Protein AF-0000000068499269 (afdb_homodimer)

Structure (mmCIF, N/CA/C/O backbone):
data_AF-0000000068499269-model_v1
#
loop_
_entity.id
_entity.type
_entity.pdbx_description
1 polymer 'Cupin type-2 domain-containing protein'
#
loop_
_atom_site.group_PDB
_atom_site.id
_atom_site.type_symbol
_atom_site.label_atom_id
_atom_site.label_alt_id
_atom_site.label_comp_id
_atom_site.label_asym_id
_atom_site.label_entity_id
_atom_site.label_seq_id
_atom_site.pdbx_PDB_ins_code
_atom_site.Cartn_x
_atom_site.Cartn_y
_atom_site.Cartn_z
_atom_site.occupancy
_atom_site.B_iso_or_equiv
_atom_site.auth_seq_id
_atom_site.auth_comp_id
_atom_site.auth_asym_id
_atom_site.auth_atom_id
_atom_site.pdbx_PDB_model_num
ATOM 1 N N . MET A 1 1 ? -7.273 -16.406 11.312 1 45.03 1 MET A N 1
ATOM 2 C CA . MET A 1 1 ? -6.785 -15.32 10.461 1 45.03 1 MET A CA 1
ATOM 3 C C . MET A 1 1 ? -5.27 -15.398 10.297 1 45.03 1 MET A C 1
ATOM 5 O O . MET A 1 1 ? -4.559 -15.734 11.242 1 45.03 1 MET A O 1
ATOM 9 N N . HIS A 1 2 ? -4.844 -15.688 9 1 60.59 2 HIS A N 1
ATOM 10 C CA . HIS A 1 2 ? -3.402 -15.82 8.836 1 60.59 2 HIS A CA 1
ATOM 11 C C . HIS A 1 2 ? -2.678 -14.555 9.289 1 60.59 2 HIS A C 1
ATOM 13 O O . HIS A 1 2 ? -3.113 -13.445 8.992 1 60.59 2 HIS A O 1
ATOM 19 N N . GLU A 1 3 ? -1.763 -14.711 10.164 1 79.31 3 GLU A N 1
ATOM 20 C CA . GLU A 1 3 ? -1.049 -13.602 10.781 1 79.31 3 GLU A CA 1
ATOM 21 C C . GLU A 1 3 ? -0.567 -12.602 9.727 1 79.31 3 GLU A C 1
ATOM 23 O O . GLU A 1 3 ? -0.362 -11.43 10.031 1 79.31 3 GLU A O 1
ATOM 28 N N . ASN A 1 4 ? -0.628 -13.062 8.469 1 95.69 4 ASN A N 1
ATOM 29 C CA . ASN A 1 4 ? -0.065 -12.219 7.43 1 95.69 4 ASN A CA 1
ATOM 30 C C . ASN A 1 4 ? -1.156 -11.5 6.637 1 95.69 4 ASN A C 1
ATOM 32 O O . ASN A 1 4 ? -0.871 -10.828 5.648 1 95.69 4 ASN A O 1
ATOM 36 N N . LYS A 1 5 ? -2.438 -11.609 7.082 1 97.81 5 LYS A N 1
ATOM 37 C CA . LYS A 1 5 ? -3.529 -10.938 6.379 1 97.81 5 LYS A CA 1
ATOM 38 C C . LYS A 1 5 ? -4.406 -10.148 7.348 1 97.81 5 LYS A C 1
ATOM 40 O O . LYS A 1 5 ? -4.781 -10.656 8.406 1 97.81 5 LYS A O 1
ATOM 45 N N . LYS A 1 6 ? -4.758 -8.984 6.996 1 98.06 6 LYS A N 1
ATOM 46 C CA . LYS A 1 6 ? -5.715 -8.148 7.715 1 98.06 6 LYS A CA 1
ATOM 47 C C . LYS A 1 6 ? -6.68 -7.461 6.746 1 98.06 6 LYS A C 1
ATOM 49 O O . LYS A 1 6 ? -6.293 -7.098 5.637 1 98.06 6 LYS A O 1
ATOM 54 N N . ASN A 1 7 ? -7.914 -7.348 7.145 1 98.5 7 ASN A N 1
ATOM 55 C CA . ASN A 1 7 ? -8.844 -6.492 6.41 1 98.5 7 ASN A CA 1
ATOM 56 C C . ASN A 1 7 ? -9 -5.133 7.082 1 98.5 7 ASN A C 1
ATOM 58 O O . ASN A 1 7 ? -9.352 -5.051 8.258 1 98.5 7 ASN A O 1
ATOM 62 N N . LEU A 1 8 ? -8.812 -4.094 6.332 1 98.75 8 LEU A N 1
ATOM 63 C CA . LEU A 1 8 ? -8.742 -2.754 6.906 1 98.75 8 LEU A CA 1
ATOM 64 C C . LEU A 1 8 ? -10.094 -2.053 6.816 1 98.75 8 LEU A C 1
ATOM 66 O O . LEU A 1 8 ? -10.25 -0.926 7.293 1 98.75 8 LEU A O 1
ATOM 70 N N . LEU A 1 9 ? -11.078 -2.752 6.27 1 98.56 9 LEU A N 1
ATOM 71 C CA . LEU A 1 9 ? -12.344 -2.07 6.02 1 98.56 9 LEU A CA 1
ATOM 72 C C . LEU A 1 9 ? -13.492 -2.789 6.711 1 98.56 9 LEU A C 1
ATOM 74 O O . LEU A 1 9 ? -14.633 -2.312 6.691 1 98.56 9 LEU A O 1
ATOM 78 N N . ASP A 1 10 ? -13.195 -3.877 7.355 1 97.62 10 ASP A N 1
ATOM 79 C CA . ASP A 1 10 ? -14.305 -4.656 7.887 1 97.62 10 ASP A CA 1
ATOM 80 C C . ASP A 1 10 ? -14.516 -4.375 9.375 1 97.62 10 ASP A C 1
ATOM 82 O O . ASP A 1 10 ? -15.305 -5.055 10.031 1 97.62 10 ASP A O 1
ATOM 86 N N . GLY A 1 11 ? -13.766 -3.512 9.867 1 97.44 11 GLY A N 1
ATOM 87 C CA . GLY A 1 11 ? -13.953 -3.062 11.242 1 97.44 11 GLY A CA 1
ATOM 88 C C . GLY A 1 11 ? -13.141 -3.855 12.242 1 97.44 11 GLY A C 1
ATOM 89 O O . GLY A 1 11 ? -13.078 -3.498 13.422 1 97.44 11 GLY A O 1
ATOM 90 N N . SER A 1 12 ? -12.461 -4.91 11.805 1 96.25 12 SER A N 1
ATOM 91 C CA . SER A 1 12 ? -11.82 -5.836 12.734 1 96.25 12 SER A CA 1
ATOM 92 C C . SER A 1 12 ? -10.656 -5.176 13.469 1 96.25 12 SER A C 1
ATOM 94 O O . SER A 1 12 ? -10.336 -5.551 14.594 1 96.25 12 SER A O 1
ATOM 96 N N . ILE A 1 13 ? -10.039 -4.113 12.82 1 95.81 13 ILE A N 1
ATOM 97 C CA . ILE A 1 13 ? -8.914 -3.496 13.516 1 95.81 13 ILE A CA 1
ATOM 98 C C . ILE A 1 13 ? -9.117 -1.984 13.578 1 95.81 13 ILE A C 1
ATOM 100 O O . ILE A 1 13 ? -8.18 -1.239 13.883 1 95.81 13 ILE A O 1
ATOM 104 N N . ALA A 1 14 ? -10.312 -1.535 13.211 1 96.94 14 ALA A N 1
ATOM 105 C CA . ALA A 1 14 ? -10.602 -0.105 13.148 1 96.94 14 ALA A CA 1
ATOM 106 C C . ALA A 1 14 ? -10.547 0.529 14.539 1 96.94 14 ALA A C 1
ATOM 108 O O . ALA A 1 14 ? -11.18 0.046 15.477 1 96.94 14 ALA A O 1
ATOM 109 N N . GLN A 1 15 ? -9.781 1.52 14.648 1 97.19 15 GLN A N 1
ATOM 110 C CA . GLN A 1 15 ? -9.719 2.336 15.852 1 97.19 15 GLN A CA 1
ATOM 111 C C . GLN A 1 15 ? -9.891 3.816 15.531 1 97.19 15 GLN A C 1
ATOM 113 O O . GLN A 1 15 ? -8.961 4.453 15.016 1 97.19 15 GLN A O 1
ATOM 118 N N . TYR A 1 16 ? -11.031 4.355 15.789 1 97.19 16 TYR A N 1
ATOM 119 C CA . TYR A 1 16 ? -11.305 5.781 15.664 1 97.19 16 TYR A CA 1
ATOM 120 C C . TYR A 1 16 ? -11.148 6.484 17.016 1 97.19 16 TYR A C 1
ATOM 122 O O . TYR A 1 16 ? -11.344 5.875 18.062 1 97.19 16 TYR A O 1
ATOM 130 N N . ASN A 1 17 ? -10.703 7.691 16.953 1 97.5 17 ASN A N 1
ATOM 131 C CA . ASN A 1 17 ? -10.578 8.547 18.125 1 97.5 17 ASN A CA 1
ATOM 132 C C . ASN A 1 17 ? -11.117 9.953 17.844 1 97.5 17 ASN A C 1
ATOM 134 O O . ASN A 1 17 ? -10.922 10.5 16.766 1 97.5 17 ASN A O 1
ATOM 138 N N . ASP A 1 18 ? -11.758 10.602 18.844 1 96 18 ASP A N 1
ATOM 139 C CA . ASP A 1 18 ? -12.445 11.867 18.641 1 96 18 ASP A CA 1
ATOM 140 C C . ASP A 1 18 ? -11.461 13.023 18.531 1 96 18 ASP A C 1
ATOM 142 O O . ASP A 1 18 ? -11.742 14.039 17.875 1 96 18 ASP A O 1
ATOM 146 N N . THR A 1 19 ? -10.273 12.867 19.078 1 95.19 19 THR A N 1
ATOM 147 C CA . THR A 1 19 ? -9.422 14.039 19.219 1 95.19 19 THR A CA 1
ATOM 148 C C . THR A 1 19 ? -8.227 13.961 18.281 1 95.19 19 THR A C 1
ATOM 150 O O . THR A 1 19 ? -7.59 14.977 17.984 1 95.19 19 THR A O 1
ATOM 153 N N . ALA A 1 20 ? -7.871 12.773 17.828 1 95.88 20 ALA A N 1
ATOM 154 C CA . ALA A 1 20 ? -6.715 12.625 16.953 1 95.88 20 ALA A CA 1
ATOM 155 C C . ALA A 1 20 ? -6.875 11.414 16.031 1 95.88 20 ALA A C 1
ATOM 157 O O . ALA A 1 20 ? -7.773 10.594 16.234 1 95.88 20 ALA A O 1
ATOM 158 N N . VAL A 1 21 ? -6.078 11.336 15 1 98 21 VAL A N 1
ATOM 159 C CA . VAL A 1 21 ? -6.027 10.164 14.133 1 98 21 VAL A CA 1
ATOM 160 C C . VAL A 1 21 ? -4.992 9.172 14.656 1 98 21 VAL A C 1
ATOM 162 O O . VAL A 1 21 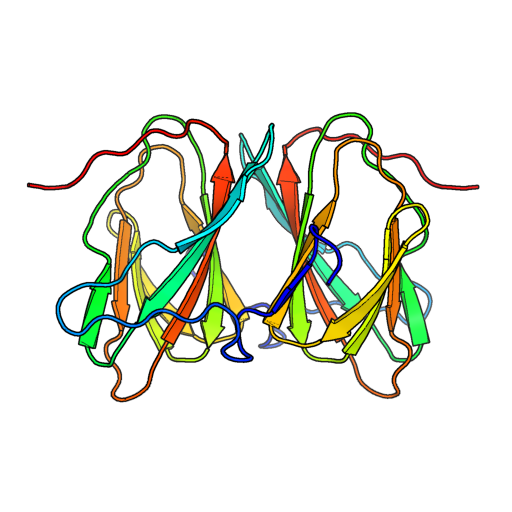? -3.787 9.391 14.508 1 98 21 VAL A O 1
ATOM 165 N N . PRO A 1 22 ? -5.461 8.109 15.172 1 97.06 22 PRO A N 1
ATOM 166 C CA . PRO A 1 22 ? -4.473 7.18 15.734 1 97.06 22 PRO A CA 1
ATOM 167 C C . PRO A 1 22 ? -3.643 6.484 14.664 1 97.06 22 PRO A C 1
ATOM 169 O O . PRO A 1 22 ? -4.152 6.176 13.578 1 97.06 22 PRO A O 1
ATOM 172 N N . LYS A 1 23 ? -2.441 6.305 15.008 1 96.62 23 LYS A N 1
ATOM 173 C CA . LYS A 1 23 ? -1.57 5.441 14.219 1 96.62 23 LYS A CA 1
ATOM 174 C C . LYS A 1 23 ? -1.729 3.98 14.625 1 96.62 23 LYS A C 1
ATOM 176 O O . LYS A 1 23 ? -1.405 3.605 15.758 1 96.62 23 LYS A O 1
ATOM 181 N N . ILE A 1 24 ? -2.234 3.113 13.773 1 98.25 24 ILE A N 1
ATOM 182 C CA . ILE A 1 24 ? -2.494 1.72 14.125 1 98.25 24 ILE A CA 1
ATOM 183 C C . ILE A 1 24 ? -1.554 0.809 13.336 1 98.25 24 ILE A C 1
ATOM 185 O O . ILE A 1 24 ? -1.636 0.731 12.109 1 98.25 24 ILE A O 1
ATOM 189 N N . PRO A 1 25 ? -0.654 0.095 13.992 1 97.88 25 PRO A N 1
ATOM 190 C CA . PRO A 1 25 ? 0.237 -0.817 13.273 1 97.88 25 PRO A CA 1
ATOM 191 C C . PRO A 1 25 ? -0.516 -1.951 12.578 1 97.88 25 PRO A C 1
ATOM 193 O O . PRO A 1 25 ? -1.463 -2.504 13.148 1 97.88 25 PRO A O 1
ATOM 196 N N . VAL A 1 26 ? -0.178 -2.293 11.344 1 98.44 26 VAL A N 1
ATOM 197 C CA . VAL A 1 26 ? -0.756 -3.416 10.617 1 98.44 26 VAL A CA 1
ATOM 198 C C . VAL A 1 26 ? 0.26 -4.555 10.531 1 98.44 26 VAL A C 1
ATOM 200 O O . VAL A 1 26 ? -0.007 -5.668 10.984 1 98.44 26 VAL A O 1
ATOM 203 N N . PHE A 1 27 ? 1.422 -4.262 9.906 1 98.25 27 PHE A N 1
ATOM 204 C CA . PHE A 1 27 ? 2.523 -5.211 9.797 1 98.25 27 PHE A CA 1
ATOM 205 C C . PHE A 1 27 ? 3.84 -4.562 10.211 1 98.25 27 PHE A C 1
ATOM 207 O O . PHE A 1 27 ? 4.066 -3.383 9.938 1 98.25 27 PHE A O 1
ATOM 214 N N . ALA A 1 28 ? 4.668 -5.305 10.859 1 97.12 28 ALA A N 1
ATOM 215 C CA . ALA A 1 28 ? 6.031 -4.922 11.211 1 97.12 28 ALA A CA 1
ATOM 216 C C . ALA A 1 28 ? 7.047 -5.898 10.617 1 97.12 28 ALA A C 1
ATOM 218 O O . ALA A 1 28 ? 7.305 -6.957 11.195 1 97.12 28 ALA A O 1
ATOM 219 N N . GLY A 1 29 ? 7.574 -5.523 9.445 1 97.81 29 GLY A N 1
ATOM 220 C CA . GLY A 1 29 ? 8.539 -6.395 8.797 1 97.81 29 GLY A CA 1
ATOM 221 C C . GLY A 1 29 ? 9.977 -6.008 9.086 1 97.81 29 GLY A C 1
ATOM 222 O O . GLY A 1 29 ? 10.242 -5.191 9.969 1 97.81 29 GLY A O 1
ATOM 223 N N . ASN A 1 30 ? 10.883 -6.645 8.375 1 97.94 30 ASN A N 1
ATOM 224 C CA . ASN A 1 30 ? 12.305 -6.375 8.516 1 97.94 30 ASN A CA 1
ATOM 225 C C . ASN A 1 30 ? 12.789 -5.367 7.48 1 97.94 30 ASN A C 1
ATOM 227 O O . ASN A 1 30 ? 13.875 -4.793 7.625 1 97.94 30 ASN A O 1
ATOM 231 N N . ASP A 1 31 ? 12.016 -5.195 6.387 1 98.56 31 ASP A N 1
ATOM 232 C CA . ASP A 1 31 ? 12.336 -4.238 5.336 1 98.56 31 ASP A CA 1
ATOM 233 C C . ASP A 1 31 ? 11.344 -3.082 5.316 1 98.56 31 ASP A C 1
ATOM 235 O O . ASP A 1 31 ? 11.727 -1.924 5.152 1 98.56 31 ASP A O 1
ATOM 239 N N . ILE A 1 32 ? 10.078 -3.447 5.449 1 98.75 32 ILE A N 1
ATOM 240 C CA . ILE A 1 32 ? 8.992 -2.482 5.348 1 98.75 32 ILE A CA 1
ATOM 241 C C . ILE A 1 32 ? 7.98 -2.725 6.469 1 98.75 32 ILE A C 1
ATOM 243 O O . ILE A 1 32 ? 7.91 -3.824 7.02 1 98.75 32 ILE A O 1
ATOM 247 N N . THR A 1 33 ? 7.297 -1.71 6.871 1 98.5 33 THR A N 1
ATOM 248 C CA . THR A 1 33 ? 6.23 -1.726 7.863 1 98.5 33 THR A CA 1
ATOM 249 C C . THR A 1 33 ? 4.996 -0.996 7.344 1 98.5 33 THR A C 1
ATOM 251 O O . THR A 1 33 ? 5.062 -0.293 6.332 1 98.5 33 THR A O 1
ATOM 254 N N . SER A 1 34 ? 3.832 -1.3 7.953 1 98.69 34 SER A N 1
ATOM 255 C CA . SER A 1 34 ? 2.596 -0.654 7.523 1 98.69 34 SER A CA 1
ATOM 256 C C . SER A 1 34 ? 1.738 -0.25 8.719 1 98.69 34 SER A C 1
ATOM 258 O O . SER A 1 34 ? 1.691 -0.962 9.727 1 98.69 34 SER A O 1
ATOM 260 N N . GLU A 1 35 ? 1.108 0.877 8.617 1 98.69 35 GLU A N 1
ATOM 261 C CA . GLU A 1 35 ? 0.125 1.406 9.555 1 98.69 35 GLU A CA 1
ATOM 262 C C . GLU A 1 35 ? -1.127 1.89 8.828 1 98.69 35 GLU A C 1
ATOM 264 O O . GLU A 1 35 ? -1.063 2.279 7.664 1 98.69 35 GLU A O 1
ATOM 269 N N . VAL A 1 36 ? -2.227 1.81 9.531 1 98.88 36 VAL A N 1
ATOM 270 C CA . VAL A 1 36 ? -3.477 2.299 8.961 1 98.88 36 VAL A CA 1
ATOM 271 C C . VAL A 1 36 ? -4.035 3.426 9.828 1 98.88 36 VAL A C 1
ATOM 273 O O . VAL A 1 36 ? -3.824 3.445 11.047 1 98.88 36 VAL A O 1
ATOM 276 N N . TYR A 1 37 ? -4.664 4.363 9.195 1 98.88 37 TYR A N 1
ATOM 277 C CA . TYR A 1 37 ? -5.27 5.535 9.812 1 98.88 37 TYR A CA 1
ATOM 278 C C . TYR A 1 37 ? -6.762 5.598 9.516 1 98.88 37 TYR A C 1
ATOM 280 O O . TYR A 1 37 ? -7.18 5.523 8.359 1 98.88 37 TYR A O 1
ATOM 288 N N . TYR A 1 38 ? -7.508 5.707 10.523 1 98.81 38 TYR A N 1
ATOM 289 C CA . TYR A 1 38 ? -8.945 5.91 10.43 1 98.81 38 TYR A CA 1
ATOM 290 C C . TYR A 1 38 ? -9.328 7.332 10.82 1 98.81 38 TYR A C 1
ATOM 292 O O . TYR A 1 38 ? -9.234 7.707 11.992 1 98.81 38 TYR A O 1
ATOM 300 N N . PHE A 1 39 ? -9.766 8.094 9.859 1 98.75 39 PHE A N 1
ATOM 301 C CA . PHE A 1 39 ? -10.117 9.492 10.055 1 98.75 39 PHE A CA 1
ATOM 302 C C . PHE A 1 39 ? -11.609 9.656 10.305 1 98.75 39 PHE A C 1
ATOM 304 O O . PHE A 1 39 ? -12.43 9.188 9.5 1 98.75 39 PHE A O 1
ATOM 311 N N . LYS A 1 40 ? -11.953 10.344 11.367 1 98.5 40 LYS A N 1
ATOM 312 C CA . LYS A 1 40 ? -13.297 10.914 11.469 1 98.5 40 LYS A CA 1
ATOM 313 C C . LYS A 1 40 ? -13.43 12.18 10.625 1 98.5 40 LYS A C 1
ATOM 315 O O . LYS A 1 40 ? -12.422 12.719 10.148 1 98.5 40 LYS A O 1
ATOM 320 N N . PRO A 1 41 ? -14.672 12.602 10.414 1 98 41 PRO A N 1
ATOM 321 C CA . PRO A 1 41 ? -14.867 13.844 9.656 1 98 41 PRO A CA 1
ATOM 322 C C . PRO A 1 41 ? -14.055 15.008 10.219 1 98 41 PRO A C 1
ATOM 324 O O . PRO A 1 41 ? -14.039 15.219 11.438 1 98 41 PRO A O 1
ATOM 327 N N . ASN A 1 42 ? -13.258 15.625 9.32 1 97.06 42 ASN A N 1
ATOM 328 C CA . ASN A 1 42 ? -12.57 16.875 9.586 1 97.06 42 ASN A CA 1
ATOM 329 C C . ASN A 1 42 ? -11.289 16.656 10.391 1 97.06 42 ASN A C 1
ATOM 331 O O . ASN A 1 42 ? -10.656 17.625 10.828 1 97.06 42 ASN A O 1
ATOM 335 N N . GLN A 1 43 ? -10.852 15.445 10.594 1 98.5 43 GLN A N 1
ATOM 336 C CA . GLN A 1 43 ? -9.633 15.188 11.352 1 98.5 43 GLN A CA 1
ATOM 337 C C . GLN A 1 43 ? -8.398 15.336 10.461 1 98.5 43 GLN A C 1
ATOM 339 O O . GLN A 1 43 ? -8.5 15.258 9.234 1 98.5 43 GLN A O 1
ATOM 344 N N . VAL A 1 44 ? -7.281 15.594 11.141 1 98 44 VAL A N 1
ATOM 345 C CA . VAL A 1 44 ? -6.027 15.859 10.453 1 98 44 VAL A CA 1
ATOM 346 C C . VAL A 1 44 ? -4.93 14.945 11 1 98 44 VAL A C 1
ATOM 348 O O . VAL A 1 44 ? -4.789 14.797 12.219 1 98 44 VAL A O 1
ATOM 351 N N . LEU A 1 45 ? -4.281 14.195 10.148 1 98.25 45 LEU A N 1
ATOM 352 C CA . LEU A 1 45 ? -2.945 13.703 10.477 1 98.25 45 LEU A CA 1
ATOM 353 C C . LEU A 1 45 ? -1.91 14.812 10.32 1 98.25 45 LEU A C 1
ATOM 355 O O . LEU A 1 45 ? -1.554 15.188 9.203 1 98.25 45 LEU A O 1
ATOM 359 N N . ASN A 1 46 ? -1.431 15.266 11.398 1 97.25 46 ASN A N 1
ATOM 360 C CA . ASN A 1 46 ? -0.637 16.484 11.438 1 97.25 46 ASN A CA 1
ATOM 361 C C . ASN A 1 46 ? 0.674 16.328 10.672 1 97.25 46 ASN A C 1
ATOM 363 O O . ASN A 1 46 ? 1.221 15.227 10.594 1 97.25 46 ASN A O 1
ATOM 367 N N . ALA A 1 47 ? 1.203 17.453 10.289 1 97.81 47 ALA A N 1
ATOM 368 C CA . ALA A 1 47 ? 2.414 17.516 9.477 1 97.81 47 ALA A CA 1
ATOM 369 C C . ALA A 1 47 ? 3.584 16.828 10.188 1 97.81 47 ALA A C 1
ATOM 371 O O . ALA A 1 47 ? 3.895 17.172 11.336 1 97.81 47 ALA A O 1
ATOM 372 N N . HIS A 1 48 ? 4.207 15.945 9.562 1 98.38 48 HIS A N 1
ATOM 373 C CA . HIS A 1 48 ? 5.395 15.234 10.023 1 98.38 48 HIS A CA 1
ATOM 374 C C . HIS A 1 48 ? 6.227 14.727 8.852 1 98.38 48 HIS A C 1
ATOM 376 O O . HIS A 1 48 ? 5.824 14.867 7.695 1 98.38 48 HIS A O 1
ATOM 382 N N . ARG A 1 49 ? 7.414 14.305 9.109 1 98.31 49 ARG A N 1
ATOM 383 C CA . ARG A 1 49 ? 8.273 13.75 8.062 1 98.31 49 ARG A CA 1
ATOM 384 C C . ARG A 1 49 ? 9.094 12.578 8.594 1 98.31 49 ARG A C 1
ATOM 386 O O . ARG A 1 49 ? 9.172 12.367 9.812 1 98.31 49 ARG A O 1
ATOM 393 N N . HIS A 1 50 ? 9.523 11.797 7.742 1 98.5 50 HIS A N 1
ATOM 394 C CA . HIS A 1 50 ? 10.414 10.68 8.031 1 98.5 50 HIS A CA 1
ATOM 395 C C . HIS A 1 50 ? 11.781 10.891 7.391 1 98.5 50 HIS A C 1
ATOM 397 O O . HIS A 1 50 ? 11.953 10.641 6.195 1 98.5 50 HIS A O 1
ATOM 403 N N . PRO A 1 51 ? 12.781 11.289 8.141 1 98.44 51 PRO A N 1
ATOM 404 C CA . PRO A 1 51 ? 14.07 11.703 7.57 1 98.44 51 PRO A CA 1
ATOM 405 C C . PRO A 1 51 ? 14.859 10.539 6.984 1 98.44 51 PRO A C 1
ATOM 407 O O . PRO A 1 51 ? 15.797 10.75 6.215 1 98.44 51 PRO A O 1
ATOM 410 N N . ASN A 1 52 ? 14.469 9.289 7.301 1 98.56 52 ASN A N 1
ATOM 411 C CA . ASN A 1 52 ? 15.328 8.172 6.926 1 98.56 52 ASN A CA 1
ATOM 412 C C . ASN A 1 52 ? 14.602 7.168 6.039 1 98.56 52 ASN A C 1
ATOM 414 O O . ASN A 1 52 ? 14.992 6 5.965 1 98.56 52 ASN A O 1
ATOM 418 N N . GLY A 1 53 ? 13.484 7.629 5.438 1 98.38 53 GLY A N 1
ATOM 419 C CA . GLY A 1 53 ? 12.82 6.637 4.613 1 98.38 53 GLY A CA 1
ATOM 420 C C . GLY A 1 53 ? 11.664 7.203 3.811 1 98.38 53 GLY A C 1
ATOM 421 O O . GLY A 1 53 ? 11.07 8.211 4.195 1 98.38 53 GLY A O 1
ATOM 422 N N . GLU A 1 54 ? 11.344 6.488 2.711 1 98.75 54 GLU A N 1
ATOM 423 C CA . GLU A 1 54 ? 10.203 6.785 1.849 1 98.75 54 GLU A CA 1
ATOM 424 C C . GLU A 1 54 ? 8.93 6.121 2.365 1 98.75 54 GLU A C 1
ATOM 426 O O . GLU A 1 54 ? 9 5.156 3.135 1 98.75 54 GLU A O 1
ATOM 431 N N . GLN A 1 55 ? 7.809 6.691 1.953 1 98.69 55 GLN A N 1
ATOM 432 C CA . GLN A 1 55 ? 6.508 6.125 2.295 1 98.69 55 GLN A CA 1
ATOM 433 C C . GLN A 1 55 ? 5.566 6.137 1.093 1 98.69 55 GLN A C 1
ATOM 435 O O . GLN A 1 55 ? 5.719 6.961 0.189 1 98.69 55 GLN A O 1
ATOM 440 N N . ILE A 1 56 ? 4.707 5.207 0.998 1 98.94 56 ILE A N 1
ATOM 441 C CA . ILE A 1 56 ? 3.594 5.223 0.053 1 98.94 56 ILE A CA 1
ATOM 442 C C . ILE A 1 56 ? 2.273 5.102 0.81 1 98.94 56 ILE A C 1
ATOM 444 O O . ILE A 1 56 ? 2.102 4.199 1.634 1 98.94 56 ILE A O 1
ATOM 448 N N . PHE A 1 57 ? 1.363 6.062 0.647 1 98.94 57 PHE A N 1
ATOM 449 C CA . PHE A 1 57 ? -0.001 5.98 1.154 1 98.94 57 PHE A CA 1
ATOM 450 C C . PHE A 1 57 ? -0.93 5.363 0.115 1 98.94 57 PHE A C 1
ATOM 452 O O . PHE A 1 57 ? -0.811 5.648 -1.078 1 98.94 57 PHE A O 1
ATOM 459 N N . VAL A 1 58 ? -1.853 4.562 0.501 1 98.94 58 VAL A N 1
ATOM 460 C CA . VAL A 1 58 ? -2.973 4.066 -0.292 1 98.94 58 VAL A CA 1
ATOM 461 C C . VAL A 1 58 ? -4.289 4.43 0.39 1 98.94 58 VAL A C 1
ATOM 463 O O . VAL A 1 58 ? -4.523 4.059 1.543 1 98.94 58 VAL A O 1
ATOM 466 N N . PHE A 1 59 ? -5.133 5.125 -0.311 1 98.94 59 PHE A N 1
ATOM 467 C CA . PHE A 1 59 ? -6.414 5.531 0.249 1 98.94 59 PHE A CA 1
ATOM 468 C C . PHE A 1 59 ? -7.504 4.523 -0.101 1 98.94 59 PHE A C 1
ATOM 470 O O . PHE A 1 59 ? -7.703 4.203 -1.274 1 98.94 59 PHE A O 1
ATOM 477 N N . LEU A 1 60 ? -8.234 4.09 0.899 1 98.81 60 LEU A N 1
ATOM 478 C CA . LEU A 1 60 ? -9.102 2.922 0.755 1 98.81 60 LEU A CA 1
ATOM 479 C C . LEU A 1 60 ? -10.57 3.318 0.834 1 98.81 60 LEU A C 1
ATOM 481 O O . LEU A 1 60 ? -11.445 2.57 0.389 1 98.81 60 LEU A O 1
ATOM 485 N N . LYS A 1 61 ? -10.844 4.348 1.509 1 98.56 61 LYS A N 1
ATOM 486 C CA . LYS A 1 61 ? -12.203 4.836 1.753 1 98.56 61 LYS A CA 1
ATOM 487 C C . LYS A 1 61 ? -12.203 6.344 2.004 1 98.56 61 LYS A C 1
ATOM 489 O O . LYS A 1 61 ? -11.297 6.871 2.646 1 98.56 61 LYS A O 1
ATOM 494 N N . GLY A 1 62 ? -13.266 7.027 1.532 1 98.31 62 GLY A N 1
ATOM 495 C CA . GLY A 1 62 ? -13.453 8.445 1.809 1 98.31 62 GLY A CA 1
ATOM 496 C C . GLY A 1 62 ? -12.617 9.336 0.915 1 98.31 62 GLY A C 1
ATOM 497 O O . GLY A 1 62 ? -12.141 8.906 -0.137 1 98.31 62 GLY A O 1
ATOM 498 N N . GLU A 1 63 ? -12.641 10.578 1.174 1 98.38 63 GLU A N 1
ATOM 499 C CA . GLU A 1 63 ? -11.906 11.594 0.424 1 98.38 63 GLU A CA 1
ATOM 500 C C . GLU A 1 63 ? -11.344 12.664 1.352 1 98.38 63 GLU A C 1
ATOM 502 O O . GLU A 1 63 ? -11.82 12.836 2.477 1 98.38 63 GLU A O 1
ATOM 507 N N . GLY A 1 64 ? -10.328 13.352 0.877 1 98.44 64 GLY A N 1
ATOM 508 C CA . GLY A 1 64 ? -9.688 14.398 1.649 1 98.44 64 GLY A CA 1
ATOM 509 C C . GLY A 1 64 ? -8.641 15.164 0.864 1 98.44 64 GLY A C 1
ATOM 510 O O . GLY A 1 64 ? -8.781 15.367 -0.343 1 98.44 64 GLY A O 1
ATOM 511 N N . LYS A 1 65 ? -7.707 15.695 1.6 1 98.38 65 LYS A N 1
ATOM 512 C CA . LYS A 1 65 ? -6.586 16.422 1.016 1 98.38 65 LYS A CA 1
ATOM 513 C C . LYS A 1 65 ? -5.262 15.992 1.638 1 98.38 65 LYS A C 1
ATOM 515 O O . LYS A 1 65 ? -5.203 15.672 2.828 1 98.38 65 LYS A O 1
ATOM 520 N N . MET A 1 66 ? -4.25 15.984 0.847 1 98.5 66 MET A N 1
ATOM 521 C CA . MET A 1 66 ? -2.896 15.727 1.332 1 98.5 66 MET A CA 1
ATOM 522 C C . MET A 1 66 ? -1.94 16.828 0.899 1 98.5 66 MET A C 1
ATOM 524 O O . MET A 1 66 ? -1.928 17.234 -0.269 1 98.5 66 MET A O 1
ATOM 528 N N . LYS A 1 67 ? -1.294 17.344 1.816 1 97.88 67 LYS A N 1
ATOM 529 C CA . LYS A 1 67 ? -0.179 18.25 1.549 1 97.88 67 LYS A CA 1
ATOM 530 C C . LYS A 1 67 ? 1.145 17.484 1.504 1 97.88 67 LYS A C 1
ATOM 532 O O . LYS A 1 67 ? 1.431 16.672 2.387 1 97.88 67 LYS A O 1
ATOM 537 N N . LEU A 1 68 ? 1.856 17.734 0.535 1 97.75 68 LEU A N 1
ATOM 538 C CA . LEU A 1 68 ? 3.176 17.141 0.314 1 97.75 68 LEU A CA 1
ATOM 539 C C . LEU A 1 68 ? 4.184 18.219 -0.084 1 97.75 68 LEU A C 1
ATOM 541 O O . LEU A 1 68 ? 4.27 18.594 -1.258 1 97.75 68 LEU A O 1
ATOM 545 N N . GLY A 1 69 ? 5.031 18.578 0.896 1 95.44 69 GLY A N 1
ATOM 546 C CA . GLY A 1 69 ? 5.852 19.766 0.666 1 95.44 69 GLY A CA 1
ATOM 547 C C . GLY A 1 69 ? 5.039 21 0.331 1 95.44 69 GLY A C 1
ATOM 548 O O . GLY A 1 69 ? 4.152 21.391 1.091 1 95.44 69 GLY A O 1
ATOM 549 N N . GLU A 1 70 ? 5.281 21.5 -0.797 1 94.06 70 GLU A N 1
ATOM 550 C CA . GLU A 1 70 ? 4.586 22.719 -1.213 1 94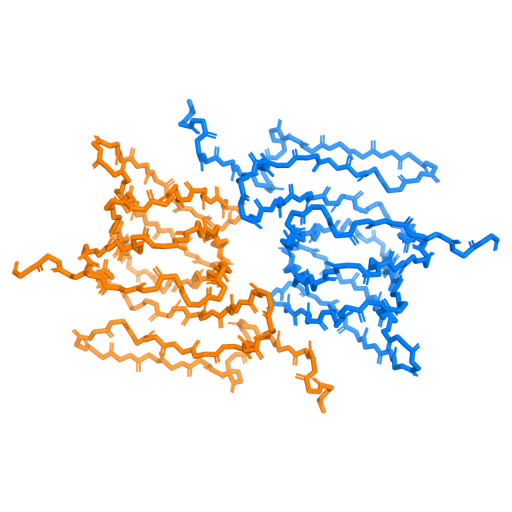.06 70 GLU A CA 1
ATOM 551 C C . GLU A 1 70 ? 3.357 22.391 -2.055 1 94.06 70 GLU A C 1
ATOM 553 O O . GLU A 1 70 ? 2.627 23.297 -2.473 1 94.06 70 GLU A O 1
ATOM 558 N N . HIS A 1 71 ? 3.158 21.172 -2.201 1 95.25 71 HIS A N 1
ATOM 559 C CA . HIS A 1 71 ? 2.055 20.75 -3.059 1 95.25 71 HIS A CA 1
ATOM 560 C C . HIS A 1 71 ? 0.878 20.25 -2.236 1 95.25 71 HIS A C 1
ATOM 562 O O . HIS A 1 71 ? 1.058 19.797 -1.103 1 95.25 71 HIS A O 1
ATOM 568 N N . GLU A 1 72 ? -0.261 20.422 -2.797 1 96.56 72 GLU A N 1
ATOM 569 C CA . GLU A 1 72 ? -1.488 19.875 -2.221 1 96.56 72 GLU A CA 1
ATOM 570 C C . GLU A 1 72 ? -2.309 19.141 -3.27 1 96.56 72 GLU A C 1
ATOM 572 O O . GLU A 1 72 ? -2.404 19.578 -4.418 1 96.56 72 GLU A O 1
ATOM 577 N N . CYS A 1 73 ? -2.955 18.094 -2.887 1 97.12 73 CYS A N 1
ATOM 578 C CA . CYS A 1 73 ? -3.795 17.344 -3.814 1 97.12 73 CYS A CA 1
ATOM 579 C C . CYS A 1 73 ? -5 16.75 -3.096 1 97.12 73 CYS A C 1
ATOM 581 O O . CYS A 1 73 ? -4.949 16.5 -1.891 1 97.12 73 CYS A O 1
ATOM 583 N N . ASP A 1 74 ? -6.066 16.609 -3.863 1 97.88 74 ASP A N 1
ATOM 584 C CA . ASP A 1 74 ? -7.203 15.844 -3.365 1 97.88 74 ASP A CA 1
ATOM 585 C C . ASP A 1 74 ? -6.902 14.344 -3.371 1 97.88 74 ASP A C 1
ATOM 587 O O . ASP A 1 74 ? -6.23 13.844 -4.273 1 97.88 74 ASP A O 1
ATOM 591 N N . VAL A 1 75 ? -7.395 13.656 -2.359 1 98.19 75 VAL A N 1
ATOM 592 C CA . VAL A 1 75 ? -7.219 12.211 -2.303 1 98.19 75 VAL A CA 1
ATOM 593 C C . VAL A 1 75 ? -8.578 11.531 -2.094 1 98.19 75 VAL A C 1
ATOM 595 O O . VAL A 1 75 ? -9.461 12.102 -1.454 1 98.19 75 VAL A O 1
ATOM 598 N N . LYS A 1 76 ? -8.742 10.375 -2.684 1 98.44 76 LYS A N 1
ATOM 599 C CA . LYS A 1 76 ? -9.945 9.555 -2.568 1 98.44 76 LYS A CA 1
ATOM 600 C C . LYS A 1 76 ? -9.617 8.07 -2.742 1 98.44 76 LYS A C 1
ATOM 602 O O . LYS A 1 76 ? -8.461 7.711 -2.979 1 98.44 76 LYS A O 1
ATOM 607 N N . ASN A 1 77 ? -10.633 7.246 -2.553 1 98.44 77 ASN A N 1
ATOM 608 C CA . ASN A 1 77 ? -10.453 5.809 -2.736 1 98.44 77 ASN A CA 1
ATOM 609 C C . ASN A 1 77 ? -9.711 5.5 -4.031 1 98.44 77 ASN A C 1
ATOM 611 O O . ASN A 1 77 ? -10.07 6.012 -5.094 1 98.44 77 ASN A O 1
ATOM 615 N N . GLY A 1 78 ? -8.68 4.73 -3.947 1 98.62 78 GLY A N 1
ATOM 616 C CA . GLY A 1 78 ? -7.918 4.328 -5.117 1 98.62 78 GLY A CA 1
ATOM 617 C C . GLY A 1 78 ? -6.664 5.152 -5.324 1 98.62 78 GLY A C 1
ATOM 618 O O . GLY A 1 78 ? -5.773 4.758 -6.078 1 98.62 78 GLY A O 1
ATOM 619 N N . ASP A 1 79 ? -6.57 6.281 -4.688 1 98.69 79 ASP A N 1
ATOM 620 C CA . ASP A 1 79 ? -5.375 7.109 -4.812 1 98.69 79 ASP A CA 1
ATOM 621 C C . ASP A 1 79 ? -4.199 6.496 -4.055 1 98.69 79 ASP A C 1
ATOM 623 O O . ASP A 1 79 ? -4.375 5.957 -2.959 1 98.69 79 ASP A O 1
ATOM 627 N N . THR A 1 80 ? -3.064 6.559 -4.609 1 98.88 80 THR A N 1
ATOM 628 C CA . THR A 1 80 ? -1.787 6.301 -3.953 1 98.88 80 THR A CA 1
ATOM 629 C C . THR A 1 80 ? -0.865 7.512 -4.066 1 98.88 80 THR A C 1
ATOM 631 O O . THR A 1 80 ? -0.873 8.211 -5.078 1 98.88 80 THR A O 1
ATOM 634 N N . VAL A 1 81 ? -0.136 7.805 -3.014 1 98.88 81 VAL A N 1
ATOM 635 C CA . VAL A 1 81 ? 0.757 8.953 -2.982 1 98.88 81 VAL A CA 1
ATOM 636 C C . VAL A 1 81 ? 2.135 8.531 -2.482 1 98.88 81 VAL A C 1
ATOM 638 O O . VAL A 1 81 ? 2.252 7.91 -1.423 1 98.88 81 VAL A O 1
ATOM 641 N N . PHE A 1 82 ? 3.146 8.844 -3.234 1 98.75 82 PHE A N 1
ATOM 642 C CA . PHE A 1 82 ? 4.535 8.609 -2.861 1 98.75 82 PHE A CA 1
ATOM 643 C C . PHE A 1 82 ? 5.086 9.781 -2.061 1 98.75 82 PHE A C 1
ATOM 645 O O . PHE A 1 82 ? 5.02 10.93 -2.506 1 98.75 82 PHE A O 1
ATOM 652 N N . VAL A 1 83 ? 5.594 9.555 -0.859 1 98.69 83 VAL A N 1
ATOM 653 C CA . VAL A 1 83 ? 6.203 10.57 -0.011 1 98.69 83 VAL A CA 1
ATOM 654 C C . VAL A 1 83 ? 7.715 10.367 0.032 1 98.69 83 VAL A C 1
ATOM 656 O O . VAL A 1 83 ? 8.203 9.422 0.656 1 98.69 83 VAL A O 1
ATOM 659 N N . PRO A 1 84 ? 8.5 11.258 -0.573 1 98.06 84 PRO A N 1
ATOM 660 C CA . PRO A 1 84 ? 9.953 11.117 -0.548 1 98.06 84 PRO A CA 1
ATOM 661 C C . PRO A 1 84 ? 10.539 11.234 0.859 1 98.06 84 PRO A C 1
ATOM 663 O O . PRO A 1 84 ? 9.938 11.883 1.726 1 98.06 84 PRO A O 1
ATOM 666 N N . THR A 1 85 ? 11.727 10.609 1.028 1 98.5 85 THR A N 1
ATOM 667 C CA . THR A 1 85 ? 12.453 10.719 2.289 1 98.5 85 THR A CA 1
ATOM 668 C C . THR A 1 85 ? 12.547 12.18 2.73 1 98.5 85 THR A C 1
ATOM 670 O O . THR A 1 85 ? 12.945 13.047 1.946 1 98.5 85 THR A O 1
ATOM 673 N N . GLY A 1 86 ? 12.102 12.477 3.902 1 98.25 86 GLY A N 1
ATOM 674 C CA . GLY A 1 86 ? 12.273 13.781 4.512 1 98.25 86 GLY A CA 1
ATOM 675 C C . GLY A 1 86 ? 11.203 14.781 4.105 1 98.25 86 GLY A C 1
ATOM 676 O O . GLY A 1 86 ? 11.203 15.922 4.566 1 98.25 86 GLY A O 1
ATOM 677 N N . GLU A 1 87 ? 10.289 14.414 3.26 1 97.94 87 GLU A N 1
ATOM 678 C CA . GLU A 1 87 ? 9.281 15.352 2.783 1 97.94 87 GLU A CA 1
ATOM 679 C C . GLU A 1 87 ? 8.172 15.547 3.814 1 97.94 87 GLU A C 1
ATOM 681 O O . GLU A 1 87 ? 7.617 14.57 4.324 1 97.94 87 GLU A O 1
ATOM 686 N N . TRP A 1 88 ? 7.918 16.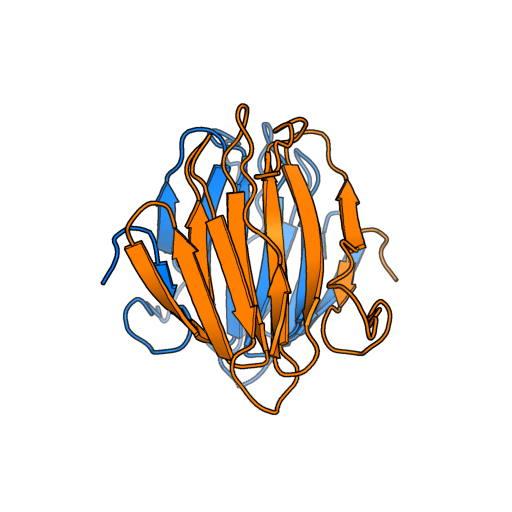766 4.16 1 98.38 88 TRP A N 1
ATOM 687 C CA . TRP A 1 88 ? 6.809 17.078 5.055 1 98.38 88 TRP A CA 1
ATOM 688 C C . TRP A 1 88 ? 5.473 16.734 4.398 1 98.38 88 TRP A C 1
ATOM 690 O O . TRP A 1 88 ? 5.258 17.047 3.223 1 98.38 88 TRP A O 1
ATOM 700 N N . HIS A 1 89 ? 4.582 16.109 5.215 1 98.44 89 HIS A N 1
ATOM 701 C CA . HIS A 1 89 ? 3.271 15.789 4.664 1 98.44 89 HIS A CA 1
ATOM 702 C C . HIS A 1 89 ? 2.199 15.805 5.746 1 98.44 89 HIS A C 1
ATOM 704 O O . HIS A 1 89 ? 2.508 15.656 6.934 1 98.44 89 HIS A O 1
ATOM 710 N N . GLU A 1 90 ? 1.021 16.078 5.34 1 98.44 90 GLU A N 1
ATOM 711 C CA . GLU A 1 90 ? -0.181 16.234 6.156 1 98.44 90 GLU A CA 1
ATOM 712 C C . GLU A 1 90 ? -1.416 15.719 5.414 1 98.44 90 GLU A C 1
ATOM 714 O O . GLU A 1 90 ? -1.544 15.922 4.203 1 98.44 90 GLU A O 1
ATOM 719 N N . ILE A 1 91 ? -2.299 15.047 6.105 1 98.69 91 ILE A N 1
ATOM 720 C CA . ILE A 1 91 ? -3.537 14.578 5.496 1 98.69 91 ILE A CA 1
ATOM 721 C C . ILE A 1 91 ? -4.734 15.117 6.273 1 98.69 91 ILE A C 1
ATOM 723 O O . ILE A 1 91 ? -4.773 15.039 7.504 1 98.69 91 ILE A O 1
ATOM 727 N N . THR A 1 92 ? -5.699 15.648 5.574 1 98.56 92 THR A N 1
ATOM 728 C CA . THR A 1 92 ? -6.926 16.172 6.168 1 98.56 92 THR A CA 1
ATOM 729 C C . THR A 1 92 ? -8.148 15.492 5.562 1 98.56 92 THR A C 1
ATOM 731 O O . THR A 1 92 ? -8.312 15.461 4.34 1 98.56 92 THR A O 1
ATOM 734 N N . ASN A 1 93 ? -8.961 14.906 6.465 1 98.56 93 ASN A N 1
ATOM 735 C CA . ASN A 1 93 ? -10.305 14.539 6.035 1 98.56 93 ASN A CA 1
ATOM 736 C C . ASN A 1 93 ? -11.234 15.75 6.02 1 98.56 93 ASN A C 1
ATOM 738 O O . ASN A 1 93 ? -11.828 16.094 7.043 1 98.56 93 ASN A O 1
ATOM 742 N N . GLY A 1 94 ? -11.406 16.344 4.902 1 93.81 94 GLY A N 1
ATOM 743 C CA . GLY A 1 94 ? -12.234 17.531 4.82 1 93.81 94 GLY A CA 1
ATOM 744 C C . GLY A 1 94 ? -13.688 17.234 4.508 1 93.81 94 GLY A C 1
ATOM 745 O O . GLY A 1 94 ? -14.422 18.109 4.043 1 93.81 94 GLY A O 1
ATOM 746 N N . SER A 1 95 ? -14.016 16.031 4.621 1 96.38 95 SER A N 1
ATOM 747 C CA . SER A 1 95 ? -15.383 15.633 4.273 1 96.38 95 SER A CA 1
ATOM 748 C C . SER A 1 95 ? -16.188 15.297 5.523 1 96.38 95 SER A C 1
ATOM 750 O O . SER A 1 95 ? -15.688 15.391 6.641 1 96.38 95 SER A O 1
ATOM 752 N N . ASN A 1 96 ? -17.5 14.984 5.32 1 97.12 96 ASN A N 1
ATOM 753 C CA . ASN A 1 96 ? -18.375 14.617 6.426 1 97.12 96 ASN A CA 1
ATOM 754 C C . ASN A 1 96 ? -18.469 13.102 6.586 1 97.12 96 ASN A C 1
ATOM 756 O O . ASN A 1 96 ? -19.297 12.602 7.34 1 97.12 96 ASN A O 1
ATOM 760 N N . GLU A 1 97 ? -17.578 12.383 5.867 1 98 97 GLU A N 1
ATOM 761 C CA . GLU A 1 97 ? -17.547 10.93 5.957 1 98 97 GLU A CA 1
ATOM 762 C C . GLU A 1 97 ? -16.203 10.445 6.504 1 98 97 GLU A C 1
ATOM 764 O O . GLU A 1 97 ? -15.227 11.195 6.52 1 98 97 GLU A O 1
ATOM 769 N N . GLU A 1 98 ? -16.172 9.25 6.969 1 98.44 98 GLU A N 1
ATOM 770 C CA . GLU A 1 98 ? -14.922 8.641 7.422 1 98.44 98 GLU A CA 1
ATOM 771 C C . GLU A 1 98 ? -13.969 8.406 6.254 1 98.44 98 GLU A C 1
ATOM 773 O O . GLU A 1 98 ? -14.406 8.273 5.105 1 98.44 98 GLU A O 1
ATOM 778 N N . MET A 1 99 ? -12.734 8.43 6.547 1 98.75 99 MET A N 1
ATOM 779 C CA . MET A 1 99 ? -11.68 8.156 5.574 1 98.75 99 MET A CA 1
ATOM 780 C C . MET A 1 99 ? -10.68 7.145 6.129 1 98.75 99 MET A C 1
ATOM 782 O O . MET A 1 99 ? -10.367 7.168 7.32 1 98.75 99 MET A O 1
ATOM 786 N N . VAL A 1 100 ? -10.203 6.188 5.266 1 98.88 100 VAL A N 1
ATOM 787 C CA . VAL A 1 100 ? -9.219 5.188 5.66 1 98.88 100 VAL A CA 1
ATOM 788 C C . VAL A 1 100 ? -8.031 5.223 4.695 1 98.88 100 VAL A C 1
ATOM 790 O O . VAL A 1 100 ? -8.219 5.188 3.477 1 98.88 100 VAL A O 1
ATOM 793 N N . ALA A 1 101 ? -6.863 5.391 5.23 1 98.94 101 ALA A N 1
ATOM 794 C CA . ALA A 1 101 ? -5.633 5.328 4.449 1 98.94 101 ALA A CA 1
ATOM 795 C C . ALA A 1 101 ? -4.613 4.402 5.109 1 98.94 101 ALA A C 1
ATOM 797 O O . ALA A 1 101 ? -4.465 4.402 6.332 1 98.94 101 ALA A O 1
ATOM 798 N N . VAL A 1 102 ? -3.99 3.555 4.328 1 98.94 102 VAL A N 1
ATOM 799 C CA . VAL A 1 102 ? -2.893 2.73 4.82 1 98.94 102 VAL A CA 1
ATOM 800 C C . VAL A 1 102 ? -1.566 3.256 4.277 1 98.94 102 VAL A C 1
ATOM 802 O O . VAL A 1 102 ? -1.5 3.73 3.141 1 98.94 102 VAL A O 1
ATOM 805 N N . GLN A 1 103 ? -0.561 3.26 5.062 1 98.81 103 GLN A N 1
ATOM 806 C CA . GLN A 1 103 ? 0.784 3.668 4.668 1 98.81 103 GLN A CA 1
ATOM 807 C C . GLN A 1 103 ? 1.765 2.504 4.766 1 98.81 103 GLN A C 1
ATOM 809 O O . GLN A 1 103 ? 1.69 1.701 5.699 1 98.81 103 GLN A O 1
ATOM 814 N N . ILE A 1 104 ? 2.625 2.32 3.809 1 98.88 104 ILE A N 1
ATOM 815 C CA . ILE A 1 104 ? 3.752 1.393 3.824 1 98.88 104 ILE A CA 1
ATOM 816 C C . ILE A 1 104 ? 5.062 2.172 3.742 1 98.88 104 ILE A C 1
ATOM 818 O O . ILE A 1 104 ? 5.207 3.064 2.902 1 98.88 104 ILE A O 1
ATOM 822 N N . THR A 1 105 ? 5.965 1.892 4.621 1 98.62 105 THR A N 1
ATOM 823 C CA . THR A 1 105 ? 7.172 2.688 4.801 1 98.62 105 THR A CA 1
ATOM 824 C C . THR A 1 105 ? 8.383 1.788 5.039 1 98.62 105 THR A C 1
ATOM 826 O O . THR A 1 105 ? 8.258 0.718 5.641 1 98.62 105 THR A O 1
ATOM 829 N N . LYS A 1 106 ? 9.5 2.225 4.582 1 98 106 LYS A N 1
ATOM 830 C CA . LYS A 1 106 ? 10.758 1.6 4.984 1 98 106 LYS A CA 1
ATOM 831 C C . LYS A 1 106 ? 10.867 1.524 6.508 1 98 106 LYS A C 1
ATOM 833 O O . LYS A 1 106 ? 10.531 2.48 7.207 1 98 106 LYS A O 1
ATOM 838 N N . ILE A 1 107 ? 11.414 0.419 6.953 1 97.81 107 ILE A N 1
ATOM 839 C CA . ILE A 1 107 ? 11.594 0.286 8.398 1 97.81 107 ILE A CA 1
ATOM 840 C C . ILE A 1 107 ? 12.586 1.334 8.891 1 97.81 107 ILE A C 1
ATOM 842 O O . ILE A 1 107 ? 13.484 1.741 8.156 1 97.81 107 ILE A O 1
ATOM 846 N N . ASN A 1 108 ? 12.406 1.776 10.117 1 97.75 108 ASN A N 1
ATOM 847 C CA . ASN A 1 108 ? 13.297 2.713 10.789 1 97.75 108 ASN A CA 1
ATOM 848 C C . ASN A 1 108 ? 13.43 4.02 10.008 1 97.75 108 ASN A C 1
ATOM 850 O O . ASN A 1 108 ? 14.539 4.531 9.836 1 97.75 108 ASN A O 1
ATOM 854 N N . ALA A 1 109 ? 12.328 4.48 9.492 1 98.31 109 ALA A N 1
ATOM 855 C CA . ALA A 1 109 ? 12.344 5.707 8.703 1 98.31 109 ALA A CA 1
ATOM 856 C C . ALA A 1 109 ? 12.477 6.938 9.594 1 98.31 109 ALA A C 1
ATOM 858 O O . ALA A 1 109 ? 12.727 8.039 9.102 1 98.31 109 ALA A O 1
ATOM 859 N N . GLY A 1 110 ? 12.336 6.777 10.93 1 97.62 110 GLY A N 1
ATOM 860 C CA . GLY A 1 110 ? 12.328 7.906 11.844 1 97.62 110 GLY A CA 1
ATOM 861 C C . GLY A 1 110 ? 11.055 8.734 11.75 1 97.62 110 GLY A C 1
ATOM 862 O O . GLY A 1 110 ? 10.211 8.484 10.891 1 97.62 110 GLY A O 1
ATOM 863 N N . ALA A 1 111 ? 10.898 9.688 12.672 1 96.88 111 ALA A N 1
ATOM 864 C CA . ALA A 1 111 ? 9.758 10.602 12.633 1 96.88 111 ALA A CA 1
ATOM 865 C C . ALA A 1 111 ? 10.109 11.938 13.273 1 96.88 111 ALA A C 1
ATOM 867 O O . ALA A 1 111 ? 10.789 11.984 14.297 1 96.88 111 ALA A O 1
ATOM 868 N N . GLU A 1 112 ? 9.789 12.969 12.594 1 98.06 112 GLU A N 1
ATOM 869 C CA . GLU A 1 112 ? 9.844 14.336 13.094 1 98.06 112 GLU A CA 1
ATOM 870 C C . GLU A 1 112 ? 8.508 15.047 12.906 1 98.06 112 GLU A C 1
ATOM 872 O O . GLU A 1 112 ? 7.852 14.891 11.875 1 98.06 112 GLU A O 1
ATOM 877 N N . TYR A 1 113 ? 8.102 15.734 13.859 1 95.75 113 TYR A N 1
ATOM 878 C CA . TYR A 1 113 ? 6.812 16.422 13.836 1 95.75 113 TYR A CA 1
ATOM 879 C C . TYR A 1 113 ? 7.004 17.938 13.875 1 95.75 113 TYR A C 1
ATOM 881 O O . TYR A 1 113 ? 7.984 18.422 14.445 1 95.75 113 TYR A O 1
ATOM 889 N N . ARG A 1 114 ? 6.121 18.594 13.094 1 86.31 114 ARG A N 1
ATOM 890 C CA . ARG A 1 114 ? 6.191 20.062 13.117 1 86.31 114 ARG A CA 1
ATOM 891 C C . ARG A 1 114 ? 5.559 20.609 14.391 1 86.31 114 ARG A C 1
ATOM 893 O O . ARG A 1 114 ? 4.461 20.203 14.781 1 86.31 114 ARG A O 1
ATOM 900 N N . GLY A 1 115 ? 6.238 20.984 15.406 1 67.62 115 GLY A N 1
ATOM 901 C CA . GLY A 1 115 ? 5.852 21.656 16.641 1 67.62 115 GLY A CA 1
ATOM 902 C C . GLY A 1 115 ? 4.715 22.641 16.453 1 67.62 115 GLY A C 1
ATOM 903 O O . GLY A 1 115 ? 4.473 23.109 15.352 1 67.62 115 GLY A O 1
ATOM 904 N N . MET B 1 1 ? -1.017 16.578 -12.758 1 44.25 1 MET B N 1
ATOM 905 C CA . MET B 1 1 ? -1.012 15.453 -11.836 1 44.25 1 MET B CA 1
ATOM 906 C C . MET B 1 1 ? 0.333 15.336 -11.125 1 44.25 1 MET B C 1
ATOM 908 O O . MET B 1 1 ? 1.381 15.57 -11.727 1 44.25 1 MET B O 1
ATOM 912 N N . HIS B 1 2 ? 0.295 15.586 -9.766 1 60.59 2 HIS B N 1
ATOM 913 C CA . HIS B 1 2 ? 1.582 15.555 -9.086 1 60.59 2 HIS B CA 1
ATOM 914 C C . HIS B 1 2 ? 2.283 14.211 -9.289 1 60.59 2 HIS B C 1
ATOM 916 O O . HIS B 1 2 ? 1.653 13.156 -9.188 1 60.59 2 HIS B O 1
ATOM 922 N N . GLU B 1 3 ? 3.449 14.266 -9.805 1 79.06 3 GLU B N 1
ATOM 923 C CA . GLU B 1 3 ? 4.215 13.07 -10.156 1 79.06 3 GLU B CA 1
ATOM 924 C C . GLU B 1 3 ? 4.188 12.047 -9.023 1 79.06 3 GLU B C 1
ATOM 926 O O . GLU B 1 3 ? 4.359 10.852 -9.266 1 79.06 3 GLU B O 1
ATOM 931 N N . ASN B 1 4 ? 3.73 12.531 -7.859 1 95.69 4 ASN B N 1
ATOM 932 C CA . ASN B 1 4 ? 3.801 11.641 -6.703 1 95.69 4 ASN B CA 1
ATOM 933 C C . ASN B 1 4 ? 2.434 11.055 -6.363 1 95.69 4 ASN B C 1
ATOM 935 O O . ASN B 1 4 ? 2.283 10.375 -5.348 1 95.69 4 ASN B O 1
ATOM 939 N N . LYS B 1 5 ? 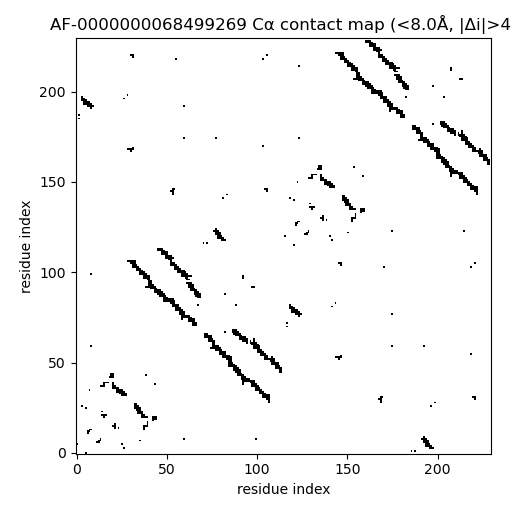1.406 11.289 -7.23 1 97.75 5 LYS B N 1
ATOM 940 C CA . LYS B 1 5 ? 0.076 10.75 -6.969 1 97.75 5 LYS B CA 1
ATOM 941 C C . LYS B 1 5 ? -0.48 10.031 -8.195 1 97.75 5 LYS B C 1
ATOM 943 O O . LYS B 1 5 ? -0.409 10.547 -9.312 1 97.75 5 LYS B O 1
ATOM 948 N N . LYS B 1 6 ? -1.055 8.906 -8 1 98.12 6 LYS B N 1
ATOM 949 C CA . LYS B 1 6 ? -1.775 8.156 -9.023 1 98.12 6 LYS B CA 1
ATOM 950 C C . LYS B 1 6 ? -3.074 7.578 -8.469 1 98.12 6 LYS B C 1
ATOM 952 O O . LYS B 1 6 ? -3.117 7.129 -7.316 1 98.12 6 LYS B O 1
ATOM 957 N N . ASN B 1 7 ? -4.105 7.629 -9.258 1 98.5 7 ASN B N 1
ATOM 958 C CA . ASN B 1 7 ? -5.316 6.887 -8.914 1 98.5 7 ASN B CA 1
ATOM 959 C C . ASN B 1 7 ? -5.375 5.543 -9.633 1 98.5 7 ASN B C 1
ATOM 961 O O . ASN B 1 7 ? -5.289 5.488 -10.859 1 98.5 7 ASN B O 1
ATOM 965 N N . LEU B 1 8 ? -5.586 4.5 -8.898 1 98.81 8 LEU B N 1
ATOM 966 C CA . LEU B 1 8 ? -5.465 3.154 -9.445 1 98.81 8 LEU B CA 1
ATOM 967 C C . LEU B 1 8 ? -6.832 2.6 -9.844 1 98.81 8 LEU B C 1
ATOM 969 O O . LEU B 1 8 ? -6.926 1.485 -10.359 1 98.81 8 LEU B O 1
ATOM 973 N N . LEU B 1 9 ? -7.863 3.404 -9.648 1 98.62 9 LEU B N 1
ATOM 974 C CA . LEU B 1 9 ? -9.203 2.865 -9.867 1 98.62 9 LEU B CA 1
ATOM 975 C C . LEU B 1 9 ? -9.961 3.691 -10.898 1 98.62 9 LEU B C 1
ATOM 977 O O . LEU B 1 9 ? -11.078 3.346 -11.281 1 98.62 9 LEU B O 1
ATOM 981 N N . ASP B 1 10 ? -9.336 4.738 -11.383 1 97.69 10 ASP B N 1
ATOM 982 C CA . ASP B 1 10 ? -10.109 5.621 -12.25 1 97.69 10 ASP B CA 1
ATOM 983 C C . ASP B 1 10 ? -9.812 5.336 -13.719 1 97.69 10 ASP B C 1
ATOM 985 O O . ASP B 1 10 ? -10.25 6.078 -14.602 1 97.69 10 ASP B O 1
ATOM 989 N N . GLY B 1 11 ? -9.039 4.391 -13.945 1 97.5 11 GLY B N 1
ATOM 990 C CA . GLY B 1 11 ? -8.789 3.939 -15.305 1 97.5 11 GLY B CA 1
ATOM 991 C C . GLY B 1 11 ? -7.594 4.621 -15.945 1 97.5 11 GLY B C 1
ATOM 992 O O . GLY B 1 11 ? -7.164 4.238 -17.031 1 97.5 11 GLY B O 1
ATOM 993 N N . SER B 1 12 ? -6.996 5.602 -15.281 1 96.31 12 SER B N 1
ATOM 994 C CA . SER B 1 12 ? -5.98 6.441 -15.914 1 96.31 12 SER B CA 1
ATOM 995 C C . SER B 1 12 ? -4.715 5.645 -16.203 1 96.31 12 SER B C 1
ATOM 997 O O . SER B 1 12 ? -3.979 5.965 -17.141 1 96.31 12 SER B O 1
ATOM 999 N N . ILE B 1 13 ? -4.473 4.527 -15.406 1 96.06 13 ILE B N 1
ATOM 1000 C CA . ILE B 1 13 ? -3.252 3.781 -15.68 1 96.06 13 ILE B CA 1
ATOM 1001 C C . ILE B 1 13 ? -3.578 2.297 -15.828 1 96.06 13 ILE B C 1
ATOM 1003 O O . ILE B 1 13 ? -2.682 1.45 -15.781 1 96.06 13 ILE B O 1
ATOM 1007 N N . ALA B 1 14 ? -4.875 1.979 -15.906 1 97.12 14 ALA B N 1
ATOM 1008 C CA . ALA B 1 14 ? -5.316 0.589 -15.961 1 97.12 14 ALA B CA 1
ATOM 1009 C C . ALA B 1 14 ? -4.852 -0.08 -17.25 1 97.12 14 ALA B C 1
ATOM 1011 O O . ALA B 1 14 ? -5.074 0.447 -18.344 1 97.12 14 ALA B O 1
ATOM 1012 N N . GLN B 1 15 ? -4.207 -1.139 -17.125 1 97.38 15 GLN B N 1
ATOM 1013 C CA . GLN B 1 15 ? -3.816 -1.985 -18.25 1 97.38 15 GLN B CA 1
ATOM 1014 C C . GLN B 1 15 ? -4.242 -3.434 -18.016 1 97.38 15 GLN B C 1
ATOM 1016 O O . GLN B 1 15 ? -3.652 -4.137 -17.203 1 97.38 15 GLN B O 1
ATOM 1021 N N . TYR B 1 16 ? -5.242 -3.863 -18.703 1 97.31 16 TYR B N 1
ATOM 1022 C CA . TYR B 1 16 ? -5.688 -5.254 -18.703 1 97.31 16 TYR B CA 1
ATOM 1023 C C . TYR B 1 16 ? -5.148 -5.996 -19.922 1 97.31 16 TYR B C 1
ATOM 1025 O O . TYR B 1 16 ? -4.895 -5.387 -20.969 1 97.31 16 TYR B O 1
ATOM 1033 N N . ASN B 1 17 ? -4.883 -7.25 -19.719 1 97.62 17 ASN B N 1
ATOM 1034 C CA . ASN B 1 17 ? -4.449 -8.133 -20.781 1 97.62 17 ASN B CA 1
ATOM 1035 C C . ASN B 1 17 ? -5.188 -9.469 -20.75 1 97.62 17 ASN B C 1
ATOM 1037 O O . ASN B 1 17 ? -5.445 -10.008 -19.672 1 97.62 17 ASN B O 1
ATOM 1041 N N . ASP B 1 18 ? -5.5 -10.078 -21.906 1 96 18 ASP B N 1
ATOM 1042 C CA . ASP B 1 18 ? -6.344 -11.266 -21.984 1 96 18 ASP B CA 1
ATOM 1043 C C . ASP B 1 18 ? -5.57 -12.508 -21.547 1 96 18 ASP B C 1
ATOM 1045 O O . ASP B 1 18 ? -6.16 -13.477 -21.062 1 96 18 ASP B O 1
ATOM 1049 N N . THR B 1 19 ? -4.258 -12.461 -21.656 1 95.25 19 THR B N 1
ATOM 1050 C CA . THR B 1 19 ? -3.521 -13.719 -21.531 1 95.25 19 THR B CA 1
ATOM 1051 C C . THR B 1 19 ? -2.736 -13.75 -20.219 1 95.25 19 THR B C 1
ATOM 1053 O O . THR B 1 19 ? -2.352 -14.82 -19.75 1 95.25 19 THR B O 1
ATOM 1056 N N . ALA B 1 20 ? -2.439 -12.602 -19.656 1 95.81 20 ALA B N 1
ATOM 1057 C CA . ALA B 1 20 ? -1.655 -12.547 -18.438 1 95.81 20 ALA B CA 1
ATOM 1058 C C . ALA B 1 20 ? -1.994 -11.305 -17.609 1 95.81 20 ALA B C 1
ATOM 1060 O O . ALA B 1 20 ? -2.639 -10.383 -18.125 1 95.81 20 ALA B O 1
ATOM 1061 N N . VAL B 1 21 ? -1.632 -11.305 -16.359 1 98 21 VAL B N 1
ATOM 1062 C CA . VAL B 1 21 ? -1.77 -10.125 -15.508 1 98 21 VAL B CA 1
ATOM 1063 C C . VAL B 1 21 ? -0.522 -9.25 -15.625 1 98 21 VAL B C 1
ATOM 1065 O O . VAL B 1 21 ? 0.537 -9.594 -15.094 1 98 21 VAL B O 1
ATOM 1068 N N . PRO B 1 22 ? -0.68 -8.141 -16.25 1 97.19 22 PRO B N 1
ATOM 1069 C CA . PRO B 1 22 ? 0.523 -7.324 -16.422 1 97.19 22 PRO B CA 1
ATOM 1070 C C . PRO B 1 22 ? 1.011 -6.711 -15.109 1 97.19 22 PRO B C 1
ATOM 1072 O O . PRO B 1 22 ? 0.199 -6.352 -14.25 1 97.19 22 PRO B O 1
ATOM 1075 N N . LYS B 1 23 ? 2.27 -6.66 -15.031 1 96.62 23 LYS B N 1
ATOM 1076 C CA . LYS B 1 23 ? 2.902 -5.891 -13.969 1 96.62 23 LYS B CA 1
ATOM 1077 C C . LYS B 1 23 ? 3.059 -4.426 -14.367 1 96.62 23 LYS B C 1
ATOM 1079 O O . LYS B 1 23 ? 3.805 -4.105 -15.297 1 96.62 23 LYS B O 1
ATOM 1084 N N . ILE B 1 24 ? 2.379 -3.492 -13.734 1 98.25 24 ILE B N 1
ATOM 1085 C CA . ILE B 1 24 ? 2.406 -2.086 -14.117 1 98.25 24 ILE B CA 1
ATOM 1086 C C . ILE B 1 24 ? 3.105 -1.268 -13.031 1 98.25 24 ILE B C 1
ATOM 1088 O O . ILE B 1 24 ? 2.611 -1.168 -11.906 1 98.25 24 ILE B O 1
ATOM 1092 N N . PRO B 1 25 ? 4.246 -0.66 -13.32 1 97.94 25 PRO B N 1
ATOM 1093 C CA . PRO B 1 25 ? 4.922 0.166 -12.32 1 97.94 25 PRO B CA 1
ATOM 1094 C C . PRO B 1 25 ? 4.098 1.384 -11.906 1 97.94 25 PRO B C 1
ATOM 1096 O O . PRO B 1 25 ? 3.473 2.025 -12.75 1 97.94 25 PRO B O 1
ATOM 1099 N N . VAL B 1 26 ? 4.016 1.715 -10.617 1 98.44 26 VAL B N 1
ATOM 1100 C CA . VAL B 1 26 ? 3.34 2.904 -10.109 1 98.44 26 VAL B CA 1
ATOM 1101 C C . VAL B 1 26 ? 4.375 3.93 -9.648 1 98.44 26 VAL B C 1
ATOM 1103 O O . VAL B 1 26 ? 4.398 5.062 -10.141 1 98.44 26 VAL B O 1
ATOM 1106 N N . PHE B 1 27 ? 5.219 3.525 -8.68 1 98.25 27 PHE B N 1
ATOM 1107 C CA . PHE B 1 27 ? 6.305 4.359 -8.172 1 98.25 27 PHE B CA 1
ATOM 1108 C C . PHE B 1 27 ? 7.605 3.568 -8.109 1 98.25 27 PHE B C 1
ATOM 1110 O O . PHE B 1 27 ? 7.602 2.375 -7.805 1 98.25 27 PHE B O 1
ATOM 1117 N N . ALA B 1 28 ? 8.68 4.215 -8.406 1 97.12 28 ALA B N 1
ATOM 1118 C CA . ALA B 1 28 ? 10.039 3.686 -8.266 1 97.12 28 ALA B CA 1
ATOM 1119 C C . ALA B 1 28 ? 10.875 4.555 -7.34 1 97.12 28 ALA B C 1
ATOM 1121 O O . ALA B 1 28 ? 11.422 5.578 -7.762 1 97.12 28 ALA B O 1
ATOM 1122 N N . GLY B 1 29 ? 10.914 4.141 -6.066 1 97.88 29 GLY B N 1
ATOM 1123 C CA . GLY B 1 29 ? 11.68 4.914 -5.102 1 97.88 29 GLY B CA 1
ATOM 1124 C C . GLY B 1 29 ? 13.078 4.371 -4.875 1 97.88 29 GLY B C 1
ATOM 1125 O O . GLY B 1 29 ? 13.547 3.518 -5.629 1 97.88 29 GLY B O 1
ATOM 1126 N N . ASN B 1 30 ? 13.734 4.93 -3.875 1 97.94 30 ASN B N 1
ATOM 1127 C CA . ASN B 1 30 ? 15.086 4.512 -3.514 1 97.94 30 ASN B CA 1
ATOM 1128 C C . ASN B 1 30 ? 15.062 3.475 -2.395 1 97.94 30 ASN B C 1
ATOM 1130 O O . ASN B 1 30 ? 16.062 2.789 -2.162 1 97.94 30 ASN B O 1
ATOM 1134 N N . ASP B 1 31 ? 13.938 3.396 -1.648 1 98.56 31 ASP B N 1
ATOM 1135 C CA . ASP B 1 31 ? 13.773 2.432 -0.567 1 98.56 31 ASP B CA 1
ATOM 1136 C C . ASP B 1 31 ? 12.719 1.386 -0.921 1 98.56 31 ASP B C 1
ATOM 1138 O O . ASP B 1 31 ? 12.906 0.197 -0.652 1 98.56 31 ASP B O 1
ATOM 1142 N N . ILE B 1 32 ? 11.625 1.884 -1.485 1 98.75 32 ILE B N 1
ATOM 1143 C CA . ILE B 1 32 ? 10.469 1.044 -1.791 1 98.75 32 ILE B CA 1
ATOM 1144 C C . ILE B 1 32 ? 9.953 1.37 -3.189 1 98.75 32 ILE B C 1
ATOM 1146 O O . ILE B 1 32 ? 10.195 2.459 -3.711 1 98.75 32 ILE B O 1
ATOM 1150 N N . THR B 1 33 ? 9.344 0.43 -3.809 1 98.5 33 THR B N 1
ATOM 1151 C CA . THR B 1 33 ? 8.703 0.542 -5.113 1 98.5 33 THR B CA 1
ATOM 1152 C C . THR B 1 33 ? 7.297 -0.051 -5.078 1 98.5 33 THR B C 1
ATOM 1154 O O . THR B 1 33 ? 6.934 -0.739 -4.121 1 98.5 33 THR B O 1
ATOM 1157 N N . SER B 1 34 ? 6.465 0.353 -6.062 1 98.69 34 SER B N 1
ATOM 1158 C CA . SER B 1 34 ? 5.098 -0.151 -6.105 1 98.69 34 SER B CA 1
ATOM 1159 C C . SER B 1 34 ? 4.676 -0.48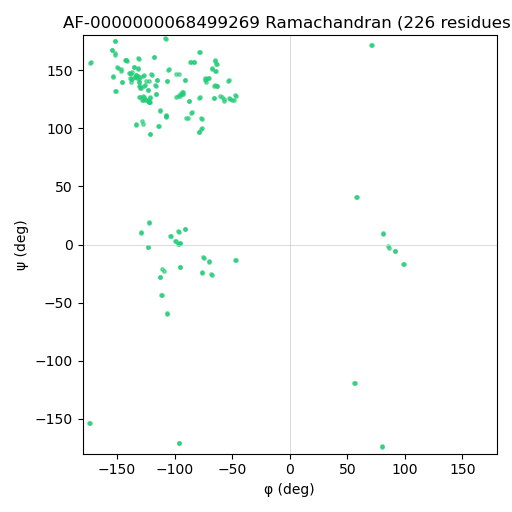5 -7.531 1 98.69 34 SER B C 1
ATOM 1161 O O . SER B 1 34 ? 5.062 0.202 -8.477 1 98.69 34 SER B O 1
ATOM 1163 N N . GLU B 1 35 ? 3.924 -1.528 -7.676 1 98.69 35 GLU B N 1
ATOM 1164 C CA . GLU B 1 35 ? 3.277 -1.965 -8.906 1 98.69 35 GLU B CA 1
ATOM 1165 C C . GLU B 1 35 ? 1.807 -2.295 -8.672 1 98.69 35 GLU B C 1
ATOM 1167 O O . GLU B 1 35 ? 1.416 -2.652 -7.559 1 98.69 35 GLU B O 1
ATOM 1172 N N . VAL B 1 36 ? 1.036 -2.127 -9.719 1 98.88 36 VAL B N 1
ATOM 1173 C CA . VAL B 1 36 ? -0.38 -2.469 -9.625 1 98.88 36 VAL B CA 1
ATOM 1174 C C . VAL B 1 36 ? -0.716 -3.547 -10.656 1 98.88 36 VAL B C 1
ATOM 1176 O O . VAL B 1 36 ? -0.096 -3.615 -11.719 1 98.88 36 VAL B O 1
ATOM 1179 N N . TYR B 1 37 ? -1.624 -4.398 -10.297 1 98.88 37 TYR B N 1
ATOM 1180 C CA . TYR B 1 37 ? -2.096 -5.512 -11.109 1 98.88 37 TYR B CA 1
ATOM 1181 C C . TYR B 1 37 ? -3.596 -5.406 -11.359 1 98.88 37 TYR B C 1
ATOM 1183 O O . TYR B 1 37 ? -4.379 -5.277 -10.414 1 98.88 37 TYR B O 1
ATOM 1191 N N . TYR B 1 38 ? -3.947 -5.453 -12.57 1 98.88 38 TYR B N 1
ATOM 1192 C CA . TYR B 1 38 ? -5.344 -5.504 -12.984 1 98.88 38 TYR B CA 1
ATOM 1193 C C . TYR B 1 38 ? -5.711 -6.887 -13.508 1 98.88 38 TYR B C 1
ATOM 1195 O O . TYR B 1 38 ? -5.258 -7.285 -14.586 1 98.88 38 TYR B O 1
ATOM 1203 N N . PHE B 1 39 ? -6.527 -7.586 -12.773 1 98.75 39 PHE B N 1
ATOM 1204 C CA . PHE B 1 39 ? -6.93 -8.945 -13.109 1 98.75 39 PHE B CA 1
ATOM 1205 C C . PHE B 1 39 ? -8.25 -8.945 -13.867 1 98.75 39 PHE B C 1
ATOM 1207 O O . PHE B 1 39 ? -9.242 -8.375 -13.398 1 98.75 39 PHE B O 1
ATOM 1214 N N . LYS B 1 40 ? -8.281 -9.625 -14.992 1 98.5 40 LYS B N 1
ATOM 1215 C CA . LYS B 1 40 ? -9.555 -10.047 -15.562 1 98.5 40 LYS B CA 1
ATOM 1216 C C . LYS B 1 40 ? -10.102 -11.273 -14.844 1 98.5 40 LYS B C 1
ATOM 1218 O O . LYS B 1 40 ? -9.391 -11.906 -14.062 1 98.5 40 LYS B O 1
ATOM 1223 N N . PRO B 1 41 ? -11.383 -11.562 -15.078 1 98.06 41 PRO B N 1
ATOM 1224 C CA . PRO B 1 41 ? -11.961 -12.758 -14.461 1 98.06 41 PRO B CA 1
ATOM 1225 C C . PRO B 1 41 ? -11.133 -14.016 -14.719 1 98.06 41 PRO B C 1
ATOM 1227 O O . PRO B 1 41 ? -10.711 -14.25 -15.859 1 98.06 41 PRO B O 1
ATOM 1230 N N . ASN B 1 42 ? -10.766 -14.688 -13.617 1 97.19 42 ASN B N 1
ATOM 1231 C CA . ASN B 1 42 ? -10.164 -16.016 -13.641 1 97.19 42 ASN B CA 1
ATOM 1232 C C . ASN B 1 42 ? -8.664 -15.953 -13.953 1 97.19 42 ASN B C 1
ATOM 1234 O O . ASN B 1 42 ? -8.031 -16.984 -14.164 1 97.19 42 ASN B O 1
ATOM 1238 N N . GLN B 1 43 ? -8.055 -14.789 -13.969 1 98.5 43 GLN B N 1
ATOM 1239 C CA . GLN B 1 43 ? -6.629 -14.68 -14.25 1 98.5 43 GLN B CA 1
ATOM 1240 C C . GLN B 1 43 ? -5.801 -14.945 -12.992 1 98.5 43 GLN B C 1
ATOM 1242 O O . GLN B 1 43 ? -6.309 -14.828 -11.875 1 98.5 43 GLN B O 1
ATOM 1247 N N . VAL B 1 44 ? -4.555 -15.328 -13.25 1 98 44 VAL B N 1
ATOM 1248 C CA . VAL B 1 44 ? -3.652 -15.719 -12.172 1 98 44 VAL B CA 1
ATOM 1249 C C . VAL B 1 44 ? -2.346 -14.938 -12.289 1 98 44 VAL B C 1
ATOM 1251 O O . VAL B 1 44 ? -1.78 -14.812 -13.375 1 98 44 VAL B O 1
ATOM 1254 N N . LEU B 1 45 ? -1.95 -14.242 -11.242 1 98.25 45 LEU B N 1
ATOM 1255 C CA . LEU B 1 45 ? -0.542 -13.906 -11.078 1 98.25 45 LEU B CA 1
ATOM 1256 C C . LEU B 1 45 ? 0.254 -15.109 -10.586 1 98.25 45 LEU B C 1
ATOM 1258 O O . LEU B 1 45 ? 0.153 -15.5 -9.422 1 98.25 45 LEU B O 1
ATOM 1262 N N . ASN B 1 46 ? 1.031 -15.625 -11.43 1 97.25 46 ASN B N 1
ATOM 1263 C CA . ASN B 1 46 ? 1.655 -16.922 -11.211 1 97.25 46 ASN B CA 1
ATOM 1264 C C . ASN B 1 46 ? 2.627 -16.891 -10.031 1 97.25 46 ASN B C 1
ATOM 1266 O O . ASN B 1 46 ? 3.225 -15.852 -9.742 1 97.25 46 ASN B O 1
ATOM 1270 N N . ALA B 1 47 ? 2.875 -18.062 -9.516 1 97.81 47 ALA B N 1
ATOM 1271 C CA . ALA B 1 47 ? 3.713 -18.219 -8.328 1 97.81 47 ALA B CA 1
ATOM 1272 C C . ALA B 1 47 ? 5.121 -17.688 -8.578 1 97.81 47 ALA B C 1
ATOM 1274 O O . ALA B 1 47 ? 5.777 -18.078 -9.547 1 97.81 47 ALA B O 1
ATOM 1275 N N . HIS B 1 48 ? 5.582 -16.859 -7.758 1 98.31 48 HIS B N 1
ATOM 1276 C CA . HIS B 1 48 ? 6.922 -16.281 -7.758 1 98.31 48 HIS B CA 1
ATOM 1277 C C . HIS B 1 48 ? 7.34 -15.852 -6.359 1 98.31 48 HIS B C 1
ATOM 1279 O O . HIS B 1 48 ? 6.543 -15.922 -5.418 1 98.31 48 HIS B O 1
ATOM 1285 N N . ARG B 1 49 ? 8.57 -15.555 -6.172 1 98.31 49 ARG B N 1
ATOM 1286 C CA . ARG B 1 49 ? 9.062 -15.07 -4.887 1 98.31 49 ARG B CA 1
ATOM 1287 C C . ARG B 1 49 ? 10.133 -14.008 -5.074 1 98.31 49 ARG B C 1
ATOM 1289 O O . ARG B 1 49 ? 10.656 -13.828 -6.18 1 98.31 49 ARG B O 1
ATOM 1296 N N . HIS B 1 50 ? 10.32 -13.258 -4.102 1 98.5 50 HIS B N 1
ATOM 1297 C CA . HIS B 1 50 ? 11.367 -12.25 -4.043 1 98.5 50 HIS B CA 1
ATOM 1298 C C . HIS B 1 50 ? 12.398 -12.578 -2.967 1 98.5 50 HIS B C 1
ATOM 1300 O O . HIS B 1 50 ? 12.156 -12.328 -1.782 1 98.5 50 HIS B O 1
ATOM 1306 N N . PRO B 1 51 ? 13.539 -13.094 -3.324 1 98.44 51 PRO B N 1
ATOM 1307 C CA . PRO B 1 51 ? 14.5 -13.633 -2.352 1 98.44 51 PRO B CA 1
ATOM 1308 C C . PRO B 1 51 ? 15.148 -12.547 -1.503 1 98.44 51 PRO B C 1
ATOM 1310 O O . PRO B 1 51 ? 15.727 -12.836 -0.455 1 98.44 51 PRO B O 1
ATOM 1313 N N . ASN B 1 52 ? 15.031 -11.266 -1.923 1 98.56 52 ASN B N 1
ATOM 1314 C CA . ASN B 1 52 ? 15.82 -10.242 -1.25 1 98.56 52 ASN B CA 1
ATOM 1315 C C . ASN B 1 52 ? 14.93 -9.148 -0.663 1 98.56 52 ASN B C 1
ATOM 1317 O O . ASN B 1 52 ? 15.391 -8.023 -0.443 1 98.56 52 ASN B O 1
ATOM 1321 N N . GLY B 1 53 ? 13.633 -9.484 -0.495 1 98.38 53 GLY B N 1
ATOM 1322 C CA . GLY B 1 53 ? 12.828 -8.406 0.06 1 98.38 53 GLY B CA 1
ATOM 1323 C C . GLY B 1 53 ? 11.414 -8.836 0.398 1 98.38 53 GLY B C 1
ATOM 1324 O O . GLY B 1 53 ? 10.883 -9.773 -0.193 1 98.38 53 GLY B O 1
ATOM 1325 N N . GLU B 1 54 ? 10.82 -8.07 1.337 1 98.75 54 GLU B N 1
ATOM 1326 C CA . GLU B 1 54 ? 9.43 -8.227 1.743 1 98.75 54 GLU B CA 1
ATOM 1327 C C . GLU B 1 54 ? 8.492 -7.441 0.825 1 98.75 54 GLU B C 1
ATOM 1329 O O . GLU B 1 54 ? 8.922 -6.508 0.146 1 98.75 54 GLU B O 1
ATOM 1334 N N . GLN B 1 55 ? 7.246 -7.887 0.812 1 98.69 55 GLN B N 1
ATOM 1335 C CA . GLN B 1 55 ? 6.219 -7.207 0.031 1 98.69 55 GLN B CA 1
ATOM 1336 C C . GLN B 1 55 ? 4.914 -7.102 0.815 1 98.69 55 GLN B C 1
ATOM 1338 O O . GLN B 1 55 ? 4.637 -7.926 1.689 1 98.69 55 GLN B O 1
ATOM 1343 N N . ILE B 1 56 ? 4.172 -6.074 0.637 1 98.94 56 ILE B N 1
ATOM 1344 C CA . ILE B 1 56 ? 2.807 -5.949 1.135 1 98.94 56 ILE B CA 1
ATOM 1345 C C . ILE B 1 56 ? 1.852 -5.703 -0.031 1 98.94 56 ILE B C 1
ATOM 1347 O O . ILE B 1 56 ? 2.078 -4.805 -0.847 1 98.94 56 ILE B O 1
ATOM 1351 N N . PHE B 1 57 ? 0.844 -6.551 -0.209 1 98.94 57 PHE B N 1
ATOM 1352 C CA . PHE B 1 57 ? -0.242 -6.336 -1.157 1 98.94 57 PHE B CA 1
ATOM 1353 C C . PHE B 1 57 ? -1.405 -5.609 -0.494 1 98.94 57 PHE B C 1
ATOM 1355 O O . PHE B 1 57 ? -1.739 -5.887 0.66 1 98.94 57 PHE B O 1
ATOM 1362 N N . VAL B 1 58 ? -2.051 -4.719 -1.157 1 98.94 58 VAL B N 1
ATOM 1363 C CA . VAL B 1 58 ? -3.32 -4.102 -0.791 1 98.94 58 VAL B CA 1
ATOM 1364 C C . VAL B 1 58 ? -4.348 -4.336 -1.898 1 98.94 58 VAL B C 1
ATOM 1366 O O . VAL B 1 58 ? -4.121 -3.961 -3.051 1 98.94 58 VAL B O 1
ATOM 1369 N N . PHE B 1 59 ? -5.449 -4.93 -1.566 1 98.94 59 PHE B N 1
ATOM 1370 C CA . PHE B 1 59 ? -6.492 -5.211 -2.547 1 98.94 59 PHE B CA 1
ATOM 1371 C C . PHE B 1 59 ? -7.52 -4.086 -2.58 1 98.94 59 PHE B C 1
ATOM 1373 O O . PHE B 1 59 ? -8.086 -3.723 -1.548 1 98.94 59 PHE B O 1
ATOM 1380 N N . LEU B 1 60 ? -7.805 -3.598 -3.766 1 98.88 60 LEU B N 1
ATOM 1381 C CA . LEU B 1 60 ? -8.539 -2.344 -3.91 1 98.88 60 LEU B CA 1
ATOM 1382 C C . LEU B 1 60 ? -9.922 -2.586 -4.508 1 98.88 60 LEU B C 1
ATOM 1384 O O . LEU B 1 60 ? -10.812 -1.743 -4.383 1 98.88 60 LEU B O 1
ATOM 1388 N N . LYS B 1 61 ? -10.047 -3.592 -5.254 1 98.62 61 LYS B N 1
ATOM 1389 C CA . LYS B 1 61 ? -11.273 -3.941 -5.965 1 98.62 61 LYS B CA 1
ATOM 1390 C C . LYS B 1 61 ? -11.352 -5.441 -6.227 1 98.62 61 LYS B C 1
ATOM 1392 O O . LYS B 1 61 ? -10.336 -6.078 -6.52 1 98.62 61 LYS B O 1
ATOM 1397 N N . GLY B 1 62 ? -12.586 -6 -6.16 1 98.31 62 GLY B N 1
ATOM 1398 C CA . GLY B 1 62 ? -12.812 -7.391 -6.508 1 98.31 62 GLY B CA 1
ATOM 1399 C C . GLY B 1 62 ? -12.438 -8.352 -5.398 1 98.31 62 GLY B C 1
ATOM 1400 O O . GLY B 1 62 ? -12.32 -7.957 -4.238 1 98.31 62 GLY B O 1
ATOM 1401 N N . GLU B 1 63 ? -12.492 -9.594 -5.68 1 98.38 63 GLU B N 1
ATOM 1402 C CA . GLU B 1 63 ? -12.18 -10.664 -4.738 1 98.38 63 GLU B CA 1
ATOM 1403 C C . GLU B 1 63 ? -11.445 -11.812 -5.434 1 98.38 63 GLU B C 1
ATOM 1405 O O . GLU B 1 63 ? -11.508 -11.945 -6.656 1 98.38 63 GLU B O 1
ATOM 1410 N N . GLY B 1 64 ? -10.75 -12.586 -4.645 1 98.44 64 GLY B N 1
ATOM 1411 C CA . GLY B 1 64 ? -9.992 -13.711 -5.164 1 98.44 64 GLY B CA 1
ATOM 1412 C C . GLY B 1 64 ? -9.359 -14.562 -4.074 1 98.44 64 GLY B C 1
ATOM 1413 O O . GLY B 1 64 ? -9.938 -14.719 -2.996 1 98.44 64 GLY B O 1
ATOM 1414 N N . LYS B 1 65 ? -8.289 -15.203 -4.457 1 98.38 65 LYS B N 1
ATOM 1415 C CA . LYS B 1 65 ? -7.531 -16.031 -3.533 1 98.38 65 LYS B CA 1
ATOM 1416 C C . LYS B 1 65 ? -6.035 -15.758 -3.646 1 98.38 65 LYS B C 1
ATOM 1418 O O . LYS B 1 65 ? -5.535 -15.453 -4.734 1 98.38 65 LYS B O 1
ATOM 1423 N N . MET B 1 66 ? -5.359 -15.852 -2.559 1 98.5 66 MET B N 1
ATOM 1424 C CA . MET B 1 66 ? -3.902 -15.75 -2.535 1 98.5 66 MET B CA 1
ATOM 1425 C C . MET B 1 66 ? -3.281 -16.938 -1.818 1 98.5 66 MET B C 1
ATOM 1427 O O . MET B 1 66 ? -3.721 -17.312 -0.729 1 98.5 66 MET B O 1
ATOM 1431 N N . LYS B 1 67 ? -2.414 -17.516 -2.447 1 97.81 67 LYS B N 1
ATOM 1432 C CA . LYS B 1 67 ? -1.561 -18.531 -1.821 1 97.81 67 LYS B CA 1
ATOM 1433 C C . LYS B 1 67 ? -0.268 -17.906 -1.302 1 97.81 67 LYS B C 1
ATOM 1435 O O . LYS B 1 67 ? 0.395 -17.156 -2.016 1 97.81 67 LYS B O 1
ATOM 1440 N N . LEU B 1 68 ? 0.033 -18.203 -0.151 1 97.75 68 LEU B N 1
ATOM 1441 C CA . LEU B 1 68 ? 1.241 -17.75 0.531 1 97.75 68 LEU B CA 1
ATOM 1442 C C . LEU B 1 68 ? 1.932 -18.906 1.236 1 97.75 68 LEU B C 1
ATOM 1444 O O . LEU B 1 68 ? 1.573 -19.266 2.363 1 97.75 68 LEU B O 1
ATOM 1448 N N . GLY B 1 69 ? 3.014 -19.391 0.607 1 95.44 69 GLY B N 1
ATOM 1449 C CA . GLY B 1 69 ? 3.578 -20.641 1.09 1 95.44 69 GLY B CA 1
ATOM 1450 C C . GLY B 1 69 ? 2.58 -21.781 1.101 1 95.44 69 GLY B C 1
ATOM 1451 O O . GLY B 1 69 ? 1.976 -22.094 0.073 1 95.44 69 GLY B O 1
ATOM 1452 N N . GLU B 1 70 ? 2.352 -22.281 2.238 1 94 70 GLU B N 1
ATOM 1453 C CA . GLU B 1 70 ? 1.437 -23.406 2.367 1 94 70 GLU B CA 1
ATOM 1454 C C . GLU B 1 70 ? 0.03 -22.938 2.729 1 94 70 GLU B C 1
ATOM 1456 O O . GLU B 1 70 ? -0.888 -23.766 2.85 1 94 70 GLU B O 1
ATOM 1461 N N . HIS B 1 71 ? -0.078 -21.703 2.812 1 95.12 71 HIS B N 1
ATOM 1462 C CA . HIS B 1 71 ? -1.363 -21.156 3.236 1 95.12 71 HIS B CA 1
ATOM 1463 C C . HIS B 1 71 ? -2.117 -20.547 2.061 1 95.12 71 HIS B C 1
ATOM 1465 O O . HIS B 1 71 ? -1.504 -20.141 1.075 1 95.12 71 HIS B O 1
ATOM 1471 N N . GLU B 1 72 ? -3.396 -20.609 2.182 1 96.56 72 GLU B N 1
ATOM 1472 C CA . GLU B 1 72 ? -4.285 -19.953 1.222 1 96.56 72 GLU B CA 1
ATOM 1473 C C . GLU B 1 72 ? -5.336 -19.109 1.931 1 96.56 72 GLU B C 1
ATOM 1475 O O . GLU B 1 72 ? -5.871 -19.516 2.965 1 96.56 72 GLU B O 1
ATOM 1480 N N . CYS B 1 73 ? -5.688 -18 1.368 1 97.19 73 CYS B N 1
ATOM 1481 C CA . CYS B 1 73 ? -6.711 -17.156 1.958 1 97.19 73 CYS B CA 1
ATOM 1482 C C . CYS B 1 73 ? -7.523 -16.438 0.877 1 97.19 73 CYS B C 1
ATOM 1484 O O . CYS B 1 73 ? -7.027 -16.219 -0.229 1 97.19 73 CYS B O 1
ATOM 1486 N N . ASP B 1 74 ? -8.773 -16.188 1.212 1 97.88 74 ASP B N 1
ATOM 1487 C CA . ASP B 1 74 ? -9.578 -15.32 0.364 1 97.88 74 ASP B CA 1
ATOM 1488 C C . ASP B 1 74 ? -9.141 -13.859 0.501 1 97.88 74 ASP B C 1
ATOM 1490 O O . ASP B 1 74 ? -8.781 -13.414 1.593 1 97.88 74 ASP B O 1
ATOM 1494 N N . VAL B 1 75 ? -9.164 -13.141 -0.607 1 98.25 75 VAL B N 1
ATOM 1495 C CA . VAL B 1 75 ? -8.836 -11.719 -0.575 1 98.25 75 VAL B CA 1
ATOM 1496 C C . VAL B 1 75 ? -9.953 -10.914 -1.229 1 98.25 75 VAL B C 1
ATOM 1498 O O . VAL B 1 75 ? -10.617 -11.398 -2.146 1 98.25 75 VAL B O 1
ATOM 1501 N N . LYS B 1 7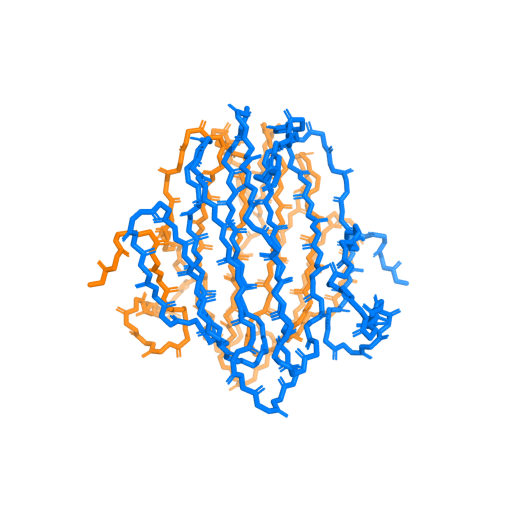6 ? -10.195 -9.734 -0.716 1 98.44 76 LYS B N 1
ATOM 1502 C CA . LYS B 1 76 ? -11.188 -8.797 -1.228 1 98.44 76 LYS B CA 1
ATOM 1503 C C . LYS B 1 76 ? -10.789 -7.355 -0.927 1 98.44 76 LYS B C 1
ATOM 1505 O O . LYS B 1 76 ? -9.758 -7.109 -0.295 1 98.44 76 LYS B O 1
ATOM 1510 N N . ASN B 1 77 ? -11.586 -6.43 -1.443 1 98.44 77 ASN B N 1
ATOM 1511 C CA . ASN B 1 77 ? -11.328 -5.02 -1.182 1 98.44 77 ASN B CA 1
ATOM 1512 C C . ASN B 1 77 ? -11.07 -4.762 0.299 1 98.44 77 ASN B C 1
ATOM 1514 O O . ASN B 1 77 ? -11.828 -5.215 1.157 1 98.44 77 ASN B O 1
ATOM 1518 N N . GLY B 1 78 ? -10 -4.098 0.6 1 98.62 78 GLY B N 1
ATOM 1519 C CA . GLY B 1 78 ? -9.664 -3.754 1.971 1 98.62 78 GLY B CA 1
ATOM 1520 C C . GLY B 1 78 ? -8.648 -4.699 2.588 1 98.62 78 GLY B C 1
ATOM 1521 O O . GLY B 1 78 ? -8.039 -4.383 3.615 1 98.62 78 GLY B O 1
ATOM 1522 N N . ASP B 1 79 ? -8.453 -5.84 2.004 1 98.69 79 ASP B N 1
ATOM 1523 C CA . ASP B 1 79 ? -7.473 -6.781 2.529 1 98.69 79 ASP B CA 1
ATOM 1524 C C . ASP B 1 79 ? -6.051 -6.309 2.238 1 98.69 79 ASP B C 1
ATOM 1526 O O . ASP B 1 79 ? -5.777 -5.773 1.16 1 98.69 79 ASP B O 1
ATOM 1530 N N . THR B 1 80 ? -5.184 -6.488 3.139 1 98.88 80 THR B N 1
ATOM 1531 C CA . THR B 1 80 ? -3.738 -6.363 2.971 1 98.88 80 THR B CA 1
ATOM 1532 C C . THR B 1 80 ? -3.031 -7.645 3.398 1 98.88 80 THR B C 1
ATOM 1534 O O . THR B 1 80 ? -3.453 -8.305 4.348 1 98.88 80 THR B O 1
ATOM 1537 N N . VAL B 1 81 ? -2.01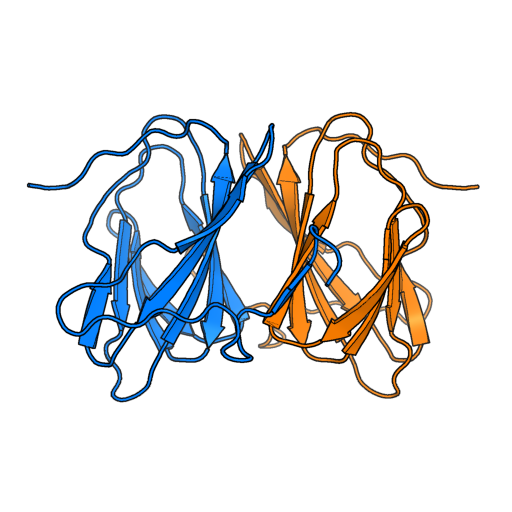2 -8.039 2.656 1 98.88 81 VAL B N 1
ATOM 1538 C CA . VAL B 1 81 ? -1.293 -9.281 2.92 1 98.88 81 VAL B CA 1
ATOM 1539 C C . VAL B 1 81 ? 0.21 -9.008 2.945 1 98.88 81 VAL B C 1
ATOM 1541 O O . VAL B 1 81 ? 0.758 -8.422 2.008 1 98.88 81 VAL B O 1
ATOM 1544 N N . PHE B 1 82 ? 0.854 -9.422 4.004 1 98.75 82 PHE B N 1
ATOM 1545 C CA . PHE B 1 82 ? 2.305 -9.344 4.145 1 98.75 82 PHE B CA 1
ATOM 1546 C C . PHE B 1 82 ? 2.969 -10.586 3.566 1 98.75 82 PHE B C 1
ATOM 1548 O O . PHE B 1 82 ? 2.631 -11.711 3.943 1 98.75 82 PHE B O 1
ATOM 1555 N N . VAL B 1 83 ? 3.879 -10.445 2.617 1 98.69 83 VAL B N 1
ATOM 1556 C CA . VAL B 1 83 ? 4.641 -11.539 2.016 1 98.69 83 VAL B CA 1
ATOM 1557 C C . VAL B 1 83 ? 6.082 -11.492 2.51 1 98.69 83 VAL B C 1
ATOM 1559 O O . VAL B 1 83 ? 6.855 -10.617 2.111 1 98.69 83 VAL B O 1
ATOM 1562 N N . PRO B 1 84 ? 6.5 -12.445 3.338 1 98.06 84 PRO B N 1
ATOM 1563 C CA . PRO B 1 84 ? 7.879 -12.469 3.826 1 98.06 84 PRO B CA 1
ATOM 1564 C C . PRO B 1 84 ? 8.898 -12.664 2.709 1 98.06 84 PRO B C 1
ATOM 1566 O O . PRO B 1 84 ? 8.578 -13.25 1.671 1 98.06 84 PRO B O 1
ATOM 1569 N N . THR B 1 85 ? 10.141 -12.18 2.982 1 98.5 85 THR B N 1
ATOM 1570 C CA . THR B 1 85 ? 11.242 -12.383 2.051 1 98.5 85 THR B CA 1
ATOM 1571 C C . THR B 1 85 ? 11.336 -13.852 1.644 1 98.5 85 THR B C 1
ATOM 1573 O O . THR B 1 85 ? 11.336 -14.742 2.498 1 98.5 85 THR B O 1
ATOM 1576 N N . GLY B 1 86 ? 11.289 -14.125 0.373 1 98.25 86 GLY B N 1
ATOM 1577 C CA . GLY B 1 86 ? 11.531 -15.461 -0.163 1 98.25 86 GLY B CA 1
ATOM 1578 C C . GLY B 1 86 ? 10.281 -16.328 -0.183 1 98.25 86 GLY B C 1
ATOM 1579 O O . GLY B 1 86 ? 10.32 -17.469 -0.645 1 98.25 86 GLY B O 1
ATOM 1580 N N . GLU B 1 87 ? 9.18 -15.852 0.305 1 97.88 87 GLU B N 1
ATOM 1581 C CA . GLU B 1 87 ? 7.973 -16.672 0.379 1 97.88 87 GLU B CA 1
ATOM 1582 C C . GLU B 1 87 ? 7.285 -16.766 -0.98 1 97.88 87 GLU B C 1
ATOM 1584 O O . GLU B 1 87 ? 7.059 -15.742 -1.637 1 97.88 87 GLU B O 1
ATOM 1589 N N . TRP B 1 88 ? 7.039 -17.953 -1.409 1 98.38 88 TRP B N 1
ATOM 1590 C CA . TRP B 1 88 ? 6.289 -18.172 -2.645 1 98.38 88 TRP B CA 1
ATOM 1591 C C . TRP B 1 88 ? 4.848 -17.688 -2.494 1 98.38 88 TRP B C 1
ATOM 1593 O O . TRP B 1 88 ? 4.207 -17.938 -1.472 1 98.38 88 TRP B O 1
ATOM 1603 N N . HIS B 1 89 ? 4.375 -16.984 -3.553 1 98.44 89 HIS B N 1
ATOM 1604 C CA . HIS B 1 89 ? 2.996 -16.5 -3.494 1 98.44 89 HIS B CA 1
ATOM 1605 C C . HIS B 1 89 ? 2.377 -16.438 -4.887 1 98.44 89 HIS B C 1
ATOM 1607 O O . HIS B 1 89 ? 3.096 -16.344 -5.887 1 98.44 89 HIS B O 1
ATOM 1613 N N . GLU B 1 90 ? 1.107 -16.578 -4.922 1 98.44 90 GLU B N 1
ATOM 1614 C CA . GLU B 1 90 ? 0.258 -16.609 -6.109 1 98.44 90 GLU B CA 1
ATOM 1615 C C . GLU B 1 90 ? -1.099 -15.961 -5.836 1 98.44 90 GLU B C 1
ATOM 1617 O O . GLU B 1 90 ? -1.662 -16.125 -4.75 1 98.44 90 GLU B O 1
ATOM 1622 N N . ILE B 1 91 ? -1.613 -15.211 -6.781 1 98.69 91 ILE B N 1
ATOM 1623 C CA . ILE B 1 91 ? -2.93 -14.602 -6.633 1 98.69 91 ILE B CA 1
ATOM 1624 C C . ILE B 1 91 ? -3.832 -15.031 -7.789 1 98.69 91 ILE B C 1
ATOM 1626 O O . ILE B 1 91 ? -3.428 -14.977 -8.953 1 98.69 91 ILE B O 1
ATOM 1630 N N . THR B 1 92 ? -5.027 -15.438 -7.473 1 98.56 92 THR B N 1
ATOM 1631 C CA . THR B 1 92 ? -6.02 -15.836 -8.461 1 98.56 92 THR B CA 1
ATOM 1632 C C . THR B 1 92 ? -7.301 -15.023 -8.312 1 98.56 92 THR B C 1
ATOM 1634 O O . THR B 1 92 ? -7.871 -14.953 -7.219 1 98.56 92 THR B O 1
ATOM 1637 N N . ASN B 1 93 ? -7.676 -14.367 -9.43 1 98.56 93 ASN B N 1
ATOM 1638 C CA . ASN B 1 93 ? -9.047 -13.859 -9.484 1 98.56 93 ASN B CA 1
ATOM 1639 C C . ASN B 1 93 ? -10.039 -14.961 -9.82 1 98.56 93 ASN B C 1
ATOM 1641 O O . ASN B 1 93 ? -10.273 -15.258 -10.992 1 98.56 93 ASN B O 1
ATOM 1645 N N . GLY B 1 94 ? -10.648 -15.523 -8.852 1 93.94 94 GLY B N 1
ATOM 1646 C CA . GLY B 1 94 ? -11.57 -16.625 -9.078 1 93.94 94 GLY B CA 1
ATOM 1647 C C . GLY B 1 94 ? -13 -16.156 -9.289 1 93.94 94 GLY B C 1
ATOM 1648 O O . GLY B 1 94 ? -13.938 -16.938 -9.117 1 93.94 94 GLY B O 1
ATOM 1649 N N . SER B 1 95 ? -13.156 -14.938 -9.5 1 96.5 95 SER B N 1
ATOM 1650 C CA . SER B 1 95 ? -14.5 -14.391 -9.648 1 96.5 95 SER B CA 1
ATOM 1651 C C . SER B 1 95 ? -14.789 -14 -11.094 1 96.5 95 SER B C 1
ATOM 1653 O O . SER B 1 95 ? -13.938 -14.18 -11.969 1 96.5 95 SER B O 1
ATOM 1655 N N . ASN B 1 96 ? -16.031 -13.531 -11.352 1 97.19 96 ASN B N 1
ATOM 1656 C CA . ASN B 1 96 ? -16.422 -13.102 -12.688 1 97.19 96 ASN B CA 1
ATOM 1657 C C . ASN B 1 96 ? -16.297 -11.586 -12.844 1 97.19 96 ASN B C 1
ATOM 1659 O O . ASN B 1 96 ? -16.766 -11.016 -13.836 1 97.19 96 ASN B O 1
ATOM 1663 N N . GLU B 1 97 ? -15.648 -10.953 -11.859 1 98 97 GLU B N 1
ATOM 1664 C CA . GLU B 1 97 ? -15.43 -9.508 -11.898 1 98 97 GLU B CA 1
ATOM 1665 C C . GLU B 1 97 ? -13.938 -9.18 -11.93 1 98 97 GLU B C 1
ATOM 1667 O O . GLU B 1 97 ? -13.102 -10.031 -11.617 1 98 97 GLU B O 1
ATOM 1672 N N . GLU B 1 98 ? -13.625 -8 -12.328 1 98.5 98 GLU B N 1
ATOM 1673 C CA . GLU B 1 98 ? -12.242 -7.535 -12.305 1 98.5 98 GLU B CA 1
ATOM 1674 C C . GLU B 1 98 ? -11.734 -7.387 -10.867 1 98.5 98 GLU B C 1
ATOM 1676 O O . GLU B 1 98 ? -12.531 -7.184 -9.945 1 98.5 98 GLU B O 1
ATOM 1681 N N . MET B 1 99 ? -10.484 -7.547 -10.711 1 98.75 99 MET B N 1
ATOM 1682 C CA . MET B 1 99 ? -9.82 -7.363 -9.422 1 98.75 99 MET B CA 1
ATOM 1683 C C . MET B 1 99 ? -8.586 -6.477 -9.57 1 98.75 99 MET B C 1
ATOM 1685 O O . MET B 1 99 ? -7.879 -6.555 -10.578 1 98.75 99 MET B O 1
ATOM 1689 N N . VAL B 1 100 ? -8.344 -5.555 -8.578 1 98.88 100 VAL B N 1
ATOM 1690 C CA . VAL B 1 100 ? -7.184 -4.668 -8.586 1 98.88 100 VAL B CA 1
ATOM 1691 C C . VAL B 1 100 ? -6.418 -4.809 -7.273 1 98.88 100 VAL B C 1
ATOM 1693 O O . VAL B 1 100 ? -7.004 -4.73 -6.191 1 98.88 100 VAL B O 1
ATOM 1696 N N . ALA B 1 101 ? -5.156 -5.121 -7.367 1 98.94 101 ALA B N 1
ATOM 1697 C CA . ALA B 1 101 ? -4.273 -5.172 -6.207 1 98.94 101 ALA B CA 1
ATOM 1698 C C . ALA B 1 101 ? -2.998 -4.371 -6.449 1 98.94 101 ALA B C 1
ATOM 1700 O O . ALA B 1 101 ? -2.432 -4.406 -7.547 1 98.94 101 ALA B O 1
ATOM 1701 N N . VAL B 1 102 ? -2.594 -3.574 -5.484 1 98.94 102 VAL B N 1
ATOM 1702 C CA . VAL B 1 102 ? -1.313 -2.879 -5.551 1 98.94 102 VAL B CA 1
ATOM 1703 C C . VAL B 1 102 ? -0.323 -3.525 -4.586 1 98.94 102 VAL B C 1
ATOM 1705 O O . VAL B 1 102 ? -0.708 -3.982 -3.506 1 98.94 102 VAL B O 1
ATOM 1708 N N . GLN B 1 103 ? 0.886 -3.643 -4.957 1 98.81 103 GLN B N 1
ATOM 1709 C CA . GLN B 1 103 ? 1.946 -4.18 -4.113 1 98.81 103 GLN B CA 1
ATOM 1710 C C . GLN B 1 103 ? 3.025 -3.131 -3.85 1 98.81 103 GLN B C 1
ATOM 1712 O O . GLN B 1 103 ? 3.367 -2.35 -4.738 1 98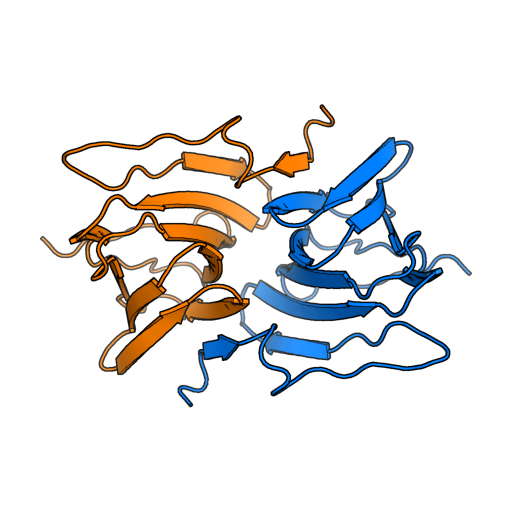.81 103 GLN B O 1
ATOM 1717 N N . ILE B 1 104 ? 3.514 -3.014 -2.664 1 98.88 104 ILE B N 1
ATOM 1718 C CA . ILE B 1 104 ? 4.668 -2.219 -2.266 1 98.88 104 ILE B CA 1
ATOM 1719 C C . ILE B 1 104 ? 5.777 -3.135 -1.749 1 98.88 104 ILE B C 1
ATOM 1721 O O . ILE B 1 104 ? 5.523 -4.023 -0.931 1 98.88 104 ILE B O 1
ATOM 1725 N N . THR B 1 105 ? 6.945 -2.963 -2.252 1 98.62 105 THR B N 1
ATOM 1726 C CA . THR B 1 105 ? 8.047 -3.887 -2.014 1 98.62 105 THR B CA 1
ATOM 1727 C C . THR B 1 105 ? 9.352 -3.125 -1.788 1 98.62 105 THR B C 1
ATOM 1729 O O . THR B 1 105 ? 9.562 -2.055 -2.363 1 98.62 105 THR B O 1
ATOM 1732 N N . LYS B 1 106 ? 10.188 -3.689 -0.982 1 97.94 106 LYS B N 1
ATOM 1733 C CA . LYS B 1 106 ? 11.562 -3.207 -0.905 1 97.94 106 LYS B CA 1
ATOM 1734 C C . LYS B 1 106 ? 12.211 -3.166 -2.287 1 97.94 106 LYS B C 1
ATOM 1736 O O . LYS B 1 106 ? 12.039 -4.094 -3.082 1 97.94 106 LYS B O 1
ATOM 1741 N N . ILE B 1 107 ? 12.984 -2.125 -2.492 1 97.69 107 ILE B N 1
ATOM 1742 C CA . ILE B 1 107 ? 13.672 -2.035 -3.775 1 97.69 107 ILE B CA 1
ATOM 1743 C C . ILE B 1 107 ? 14.656 -3.191 -3.916 1 97.69 107 ILE B C 1
ATOM 1745 O O . ILE B 1 107 ? 15.195 -3.68 -2.92 1 97.69 107 ILE B O 1
ATOM 1749 N N . ASN B 1 108 ? 14.883 -3.646 -5.145 1 97.75 108 ASN B N 1
ATOM 1750 C CA . ASN B 1 108 ? 15.844 -4.684 -5.484 1 97.75 108 ASN B CA 1
ATOM 1751 C C . ASN B 1 108 ? 15.562 -5.984 -4.738 1 97.75 108 ASN B C 1
ATOM 1753 O O . ASN B 1 108 ? 16.469 -6.617 -4.207 1 97.75 108 ASN B O 1
ATOM 1757 N N . ALA B 1 109 ? 14.305 -6.312 -4.637 1 98.25 109 ALA B N 1
ATOM 1758 C CA . ALA B 1 109 ? 13.906 -7.516 -3.914 1 98.25 109 ALA B CA 1
ATOM 1759 C C . ALA B 1 109 ? 14.211 -8.773 -4.727 1 98.25 109 ALA B C 1
ATOM 1761 O O . ALA B 1 109 ? 14.172 -9.883 -4.199 1 98.25 109 ALA B O 1
ATOM 1762 N N . GLY B 1 110 ? 14.562 -8.625 -6.031 1 97.62 110 GLY B N 1
ATOM 1763 C CA . GLY B 1 110 ? 14.75 -9.758 -6.914 1 97.62 110 GLY B CA 1
ATOM 1764 C C . GLY B 1 110 ? 13.453 -10.461 -7.273 1 97.62 110 GLY B C 1
ATOM 1765 O O . GLY B 1 110 ? 12.391 -10.125 -6.742 1 97.62 110 GLY B O 1
ATOM 1766 N N . ALA B 1 111 ? 13.539 -11.398 -8.219 1 96.88 111 ALA B N 1
ATOM 1767 C CA . ALA B 1 111 ? 12.367 -12.195 -8.594 1 96.88 111 ALA B CA 1
ATOM 1768 C C . ALA B 1 111 ? 12.781 -13.57 -9.094 1 96.88 111 ALA B C 1
ATOM 1770 O O . ALA B 1 111 ? 13.766 -13.711 -9.828 1 96.88 111 ALA B O 1
ATOM 1771 N N . GLU B 1 112 ? 12.133 -14.555 -8.578 1 98 112 GLU B N 1
ATOM 1772 C CA . GLU B 1 112 ? 12.211 -15.93 -9.055 1 98 112 GLU B CA 1
ATOM 1773 C C . GLU B 1 112 ? 10.828 -16.484 -9.367 1 98 112 GLU B C 1
ATOM 1775 O O . GLU B 1 112 ? 9.875 -16.25 -8.617 1 98 112 GLU B O 1
ATOM 1780 N N . TYR B 1 113 ? 10.719 -17.141 -10.414 1 95.81 113 TYR B N 1
ATOM 1781 C CA . TYR B 1 113 ? 9.438 -17.688 -10.867 1 95.81 113 TYR B CA 1
ATOM 1782 C C . TYR B 1 113 ? 9.477 -19.219 -10.867 1 95.81 113 TYR B C 1
ATOM 1784 O O . TYR B 1 113 ? 10.531 -19.812 -11.062 1 95.81 113 TYR B O 1
ATOM 1792 N N . ARG B 1 114 ? 8.305 -19.781 -10.461 1 86.44 114 ARG B N 1
ATOM 1793 C CA . ARG B 1 114 ? 8.227 -21.234 -10.492 1 86.44 114 ARG B CA 1
ATOM 1794 C C . ARG B 1 114 ? 8.023 -21.75 -11.922 1 86.44 114 ARG B C 1
ATOM 1796 O O . ARG B 1 114 ? 7.188 -21.219 -12.656 1 86.44 114 ARG B O 1
ATOM 1803 N N . GLY B 1 115 ? 8.984 -22.203 -12.633 1 67.44 115 GLY B N 1
ATOM 1804 C CA . GLY B 1 115 ? 8.992 -22.828 -13.945 1 67.44 115 GLY B CA 1
ATOM 1805 C C . GLY B 1 115 ? 7.762 -23.688 -14.203 1 67.44 115 GLY B C 1
ATOM 1806 O O . GLY B 1 115 ? 7.086 -24.109 -13.258 1 67.44 115 GLY B O 1
#

Foldseek 3Di:
DPLQDDDPPPCPQDDDDDPAWDWAWNDDDPWKTKTKTKDAAFHKPAKKFQQAKKKKKAWAAAKWKKDWAPDIDIDGHGDMDIHDHGIIMMITRNDNHMIMMMMMMTPPSDMDGDD/DPLQDDDPPPCPQDDDDDPAWDWAWNDDDPWKTKTKTKDAAFHKPAKKFQQAKKKKKAWAAAKWKKDWAPDIDIDGHGDMDIHDHGIIMMITRNDNHMIMMMMMMTPPSDMDGDD

pLDDT: mean 96.62, std 6.96, range [44.25, 98.94]

Nearest PDB structures (foldseek):
  2dct-assembly1_A  TM=9.386E-01  e=5.816E-10  Thermus thermophilus HB8
  7zvm-assembly1_A-2  TM=8.639E-01  e=2.395E-08  Thermococcus barophilus
  7x85-assembly2_C  TM=8.731E-01  e=3.862E-08  Gallus gallus
  6o2d-assembly1_A  TM=9.427E-01  e=7.561E-07  Schizosaccharomyces pombe
  6o2d-assembly1_B  TM=8.852E-01  e=1.097E-06  Schizosaccharomyces pombe

Sequence (230 aa):
MHENKKNLLDGSIAQYNDTAVPKIPVFAGNDITSEVYYFKPNQVLNAHRHPNGEQIFVFLKGEGKMKLGEHECDVKNGDTVFVPTGEWHEITNGSNEEMVAVQITKINAGAEYRGMHENKKNLLDGSIAQYNDTAVPKIPVFAGNDITSEVYYFKPNQVLNAHRHPNGEQIFVFLKGEGKMKLGEHECDVKNGDTVFVPTGEWHEITNGSNEEMVAVQITKINAGAEYRG

Radius of gyration: 16.73 Å; Cα contacts (8 Å, |Δi|>4): 653; chains: 2; bounding box: 34×46×41 Å

Organism: Clostridioides difficile (strain 630) (NCBI:txid272563)

Secondary structure (DSSP, 8-state):
--TTEEESSSSSS----SSS---EEEEE-SSEEEEEEEEPTT-EEEEEE-TT--EEEEEEESEEEEEETTEEEEEETTEEEEE-TT--EEEE--SSS-EEEEEEEETT---EE--/--TTEEESSSSSS----SSS---EEEEE-SSEEEEEEEEPTT-EEEEEE-TT--EEEEEEESEEEEEETTEEEEEETTEEEEE-TT--EEEE--SSS-EEEEEEEETT---EE--

InterPro domains:
  IPR011051 RmlC-like cupin domain superfamily [SSF51182] (27-104)
  IPR013096 Cupin 2, conserved barrel [PF07883] (38-102)
  IPR014710 RmlC-like jelly roll fold [G3DSA:2.60.120.10] (9-106)
  IPR052538 Flavonoid dioxygenase-like [PTHR43346] (15-106)

Solvent-accessible surface area (backbone atoms only — not comparable to full-atom values): 11902 Å² total; per-residue (Å²): 124,59,94,43,51,50,49,75,70,76,56,82,73,68,55,76,49,96,86,49,52,43,84,38,81,73,47,82,57,92,52,41,29,29,35,36,34,36,32,47,56,62,36,52,47,71,47,29,26,21,71,58,25,34,35,37,38,39,29,70,35,43,44,31,37,35,36,49,65,94,41,72,44,80,42,33,55,37,25,34,36,56,41,58,57,48,42,42,34,31,39,36,25,74,37,91,49,54,27,32,37,36,37,41,29,38,49,81,16,65,77,48,67,69,127,126,60,92,44,50,48,49,74,68,78,56,81,73,67,54,77,47,97,88,49,54,45,85,38,84,74,48,84,57,90,52,39,30,29,34,38,36,35,33,47,55,62,37,53,47,70,49,29,25,21,71,58,24,35,37,38,39,40,28,71,35,43,46,31,36,36,36,50,65,94,41,73,44,79,42,34,56,36,25,34,38,56,41,58,58,48,43,42,32,29,39,33,26,76,37,91,49,53,29,33,38,38,34,41,27,38,50,82,14,64,78,47,68,69,126